Protein AF-A0A2K0VW92-F1 (afdb_monomer_lite)

Secondary structure (DSSP, 8-state):
-PPP-------PPPEEEEEEETTEEEEEEE-TTTS-EEE--SSTT--GGGTHHHHHHH-SEEEEE--TTHHHHHHHHHTTS---HHHHHHHHHHHH-SSPEEEEEEEEEEE-TTSPP--S-EEEETTEEEEEE-TT-HHHHTTEEESSPPGGG-GGGSHHHHHHHHHHHHHHHHHH-TT----PEEEEEEEEE-

Organism: Gibberella nygamai (NCBI:txid42673)

pLDDT: mean 79.02, std 16.07, range [30.88, 96.19]

Structure (mmCIF, N/CA/C/O backbone):
data_AF-A0A2K0VW92-F1
#
_entry.id   AF-A0A2K0VW92-F1
#
loop_
_atom_site.group_PDB
_atom_site.id
_atom_site.type_symbol
_atom_site.label_atom_id
_atom_site.label_alt_id
_atom_site.label_comp_id
_atom_site.label_asym_id
_atom_site.label_entity_id
_atom_site.label_seq_id
_atom_site.pdbx_PDB_ins_code
_atom_site.Cartn_x
_atom_site.Cartn_y
_atom_site.Cartn_z
_atom_site.occupancy
_atom_site.B_iso_or_equiv
_atom_site.auth_seq_id
_atom_site.auth_comp_id
_atom_site.auth_asym_id
_atom_site.auth_atom_id
_atom_site.pdbx_PDB_model_num
ATOM 1 N N . MET A 1 1 ? -8.366 -4.478 -49.481 1.00 34.41 1 MET A N 1
ATOM 2 C CA . MET A 1 1 ? -7.262 -4.519 -48.501 1.00 34.41 1 MET A CA 1
ATOM 3 C C . MET A 1 1 ? -7.927 -4.772 -47.156 1.00 34.41 1 MET A C 1
ATOM 5 O O . MET A 1 1 ? -8.637 -3.896 -46.686 1.00 34.41 1 MET A O 1
ATOM 9 N N . ASN A 1 2 ? -7.869 -6.007 -46.652 1.00 30.88 2 ASN A N 1
ATOM 10 C CA . ASN A 1 2 ? -8.547 -6.393 -45.411 1.00 30.88 2 ASN A CA 1
ATOM 11 C C . ASN A 1 2 ? -7.658 -6.014 -44.226 1.00 30.88 2 ASN A C 1
ATOM 13 O O . ASN A 1 2 ? -6.512 -6.450 -44.159 1.00 30.88 2 ASN A O 1
ATOM 17 N N . VAL A 1 3 ? -8.191 -5.199 -43.321 1.00 33.28 3 VAL A N 1
ATOM 18 C CA . VAL A 1 3 ? -7.567 -4.881 -42.034 1.00 33.28 3 VAL A CA 1
ATOM 19 C C . VAL A 1 3 ? -7.790 -6.087 -41.111 1.00 33.28 3 VAL A C 1
ATOM 21 O O . VAL A 1 3 ? -8.942 -6.501 -40.968 1.00 33.28 3 VAL A O 1
ATOM 24 N N . PRO A 1 4 ? -6.755 -6.698 -40.506 1.00 37.00 4 PRO A N 1
ATOM 25 C CA . PRO A 1 4 ? -6.965 -7.773 -39.546 1.00 37.00 4 PRO A CA 1
ATOM 26 C C . PRO A 1 4 ? -7.589 -7.202 -38.270 1.00 37.00 4 PRO A C 1
ATOM 28 O O . PRO A 1 4 ? -7.026 -6.312 -37.635 1.00 37.00 4 PRO A O 1
ATOM 31 N N . GLN A 1 5 ? -8.757 -7.723 -37.910 1.00 38.44 5 GLN A N 1
ATOM 32 C CA . GLN A 1 5 ? -9.434 -7.456 -36.648 1.00 38.44 5 GLN A CA 1
ATOM 33 C C . GLN A 1 5 ? -8.748 -8.276 -35.545 1.00 38.44 5 GLN A C 1
ATOM 35 O O . GLN A 1 5 ? -8.825 -9.505 -35.539 1.00 38.44 5 GLN A O 1
ATOM 40 N N . TRP A 1 6 ? -8.044 -7.608 -34.632 1.00 36.94 6 TRP A N 1
ATOM 41 C CA . TRP A 1 6 ? -7.409 -8.238 -33.473 1.00 36.94 6 TRP A CA 1
ATOM 42 C C . TRP A 1 6 ? -8.399 -8.322 -32.306 1.00 36.94 6 TRP A C 1
ATOM 44 O O . TRP A 1 6 ? -8.243 -7.644 -31.300 1.00 36.94 6 TRP A O 1
ATOM 54 N N . ASP A 1 7 ? -9.415 -9.176 -32.437 1.00 44.59 7 ASP A N 1
ATOM 55 C CA . ASP A 1 7 ? -10.276 -9.579 -31.318 1.00 44.59 7 ASP A CA 1
ATOM 56 C C . ASP A 1 7 ? -9.867 -10.977 -30.839 1.00 44.59 7 ASP A C 1
ATOM 58 O O . ASP A 1 7 ? -10.538 -11.982 -31.074 1.00 44.59 7 ASP A O 1
ATOM 62 N N . LYS A 1 8 ? -8.726 -11.058 -30.153 1.00 37.84 8 LYS A N 1
ATOM 63 C CA . LYS A 1 8 ? -8.445 -12.169 -29.240 1.00 37.84 8 LYS A CA 1
ATOM 64 C C . LYS A 1 8 ? -8.142 -11.581 -27.874 1.00 37.84 8 LYS A C 1
ATOM 66 O O . LYS A 1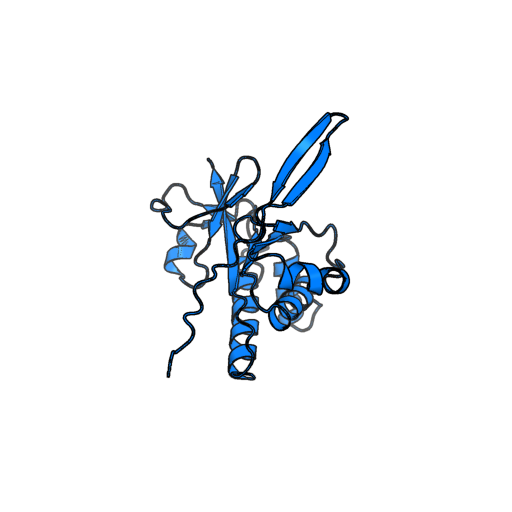 8 ? -7.002 -11.244 -27.574 1.00 37.84 8 LYS A O 1
ATOM 71 N N . LYS A 1 9 ? -9.179 -11.478 -27.037 1.00 37.41 9 LYS A N 1
ATOM 72 C CA . LYS A 1 9 ? -8.997 -11.430 -25.583 1.00 37.41 9 LYS A CA 1
ATOM 73 C C . LYS A 1 9 ? -8.239 -12.701 -25.201 1.00 37.41 9 LYS A C 1
ATOM 75 O O . LYS A 1 9 ? -8.830 -13.778 -25.179 1.00 37.41 9 LYS A O 1
ATOM 80 N N . TYR A 1 10 ? -6.938 -12.586 -24.961 1.00 41.31 10 TYR A N 1
ATOM 81 C CA . TYR A 1 10 ? -6.185 -13.623 -24.271 1.00 41.31 10 TYR A CA 1
ATOM 82 C C . TYR A 1 10 ? -6.745 -13.695 -22.850 1.00 41.31 10 TYR A C 1
ATOM 84 O O . TYR A 1 10 ? -6.479 -12.839 -22.013 1.00 41.31 10 TYR A O 1
ATOM 92 N N . VAL A 1 11 ? -7.618 -14.669 -22.610 1.00 46.34 11 VAL A N 1
ATOM 93 C CA . VAL A 1 11 ? -8.044 -15.023 -21.259 1.00 46.34 11 VAL A CA 1
ATOM 94 C C . VAL A 1 11 ? -7.036 -16.057 -20.785 1.00 46.34 11 VAL A C 1
ATOM 96 O O . VAL A 1 11 ? -7.038 -17.178 -21.287 1.00 46.34 11 VAL A O 1
ATOM 99 N N . HIS A 1 12 ? -6.135 -15.663 -19.885 1.00 55.84 12 HIS A N 1
ATOM 100 C CA . HIS A 1 12 ? -5.217 -16.609 -19.257 1.00 55.84 12 HIS A CA 1
ATOM 101 C C . HIS A 1 12 ? -6.023 -17.666 -18.501 1.00 55.84 12 HIS A C 1
ATOM 103 O O . HIS A 1 12 ? -6.961 -17.332 -17.769 1.00 55.84 12 HIS A O 1
ATOM 109 N N . GLU A 1 13 ? -5.680 -18.938 -18.709 1.00 60.47 13 GLU A N 1
ATOM 110 C CA . GLU A 1 13 ? -6.328 -20.027 -17.992 1.00 60.47 13 GLU A CA 1
ATOM 111 C C . GLU A 1 13 ? -6.025 -19.902 -16.491 1.00 60.47 13 GLU A C 1
ATOM 113 O O . GLU A 1 13 ? -4.885 -19.618 -16.112 1.00 60.47 13 GLU A O 1
ATOM 118 N N . PRO A 1 14 ? -7.036 -20.073 -15.621 1.00 61.75 14 PRO A N 1
ATOM 119 C CA . PRO A 1 14 ? -6.810 -20.106 -14.187 1.00 61.75 14 PRO A CA 1
ATOM 120 C C . PRO A 1 14 ? -5.816 -21.214 -13.829 1.00 61.75 14 PRO A C 1
ATOM 122 O O . PRO A 1 14 ? -5.948 -22.350 -14.285 1.00 61.75 14 PRO A O 1
ATOM 125 N N . MET A 1 15 ? -4.846 -20.893 -12.976 1.00 64.62 15 MET A N 1
ATOM 126 C CA . MET A 1 15 ? -3.872 -21.863 -12.489 1.00 64.62 15 MET A CA 1
ATOM 127 C C . MET A 1 15 ? -4.378 -22.516 -11.205 1.00 64.62 15 MET A C 1
ATOM 129 O O . MET A 1 15 ? -4.913 -21.852 -10.315 1.00 64.62 15 MET A O 1
ATOM 133 N N . MET A 1 16 ? -4.197 -23.830 -11.103 1.00 60.38 16 MET A N 1
ATOM 134 C CA . MET A 1 16 ? -4.511 -24.587 -9.895 1.00 60.38 16 MET A CA 1
ATOM 135 C C . MET A 1 16 ? -3.259 -24.733 -9.037 1.00 60.38 16 MET A C 1
ATOM 137 O O . MET A 1 16 ? -2.270 -25.317 -9.478 1.00 60.38 16 MET A O 1
ATOM 141 N N . GLY A 1 17 ? -3.324 -24.231 -7.806 1.00 59.44 17 GLY A N 1
ATOM 142 C CA . GLY A 1 17 ? -2.306 -24.428 -6.780 1.00 59.44 17 GLY A CA 1
ATOM 143 C C . GLY A 1 17 ? -2.781 -25.404 -5.706 1.00 59.44 17 GLY A C 1
ATOM 144 O O . GLY A 1 17 ? -3.983 -25.583 -5.486 1.00 59.44 17 GLY A O 1
ATOM 145 N N . TYR A 1 18 ? -1.831 -26.033 -5.018 1.00 48.16 18 TYR A N 1
ATOM 146 C CA . TYR A 1 18 ? -2.096 -26.795 -3.802 1.00 48.16 18 TYR A CA 1
ATOM 147 C C . TYR A 1 18 ? -1.311 -26.189 -2.642 1.00 48.16 18 TYR A C 1
ATOM 149 O O . TYR A 1 18 ? -0.153 -25.807 -2.802 1.00 48.16 18 TYR A O 1
ATOM 157 N N . TYR A 1 19 ? -1.938 -26.109 -1.472 1.00 54.91 19 TYR A N 1
ATOM 158 C CA . TYR A 1 19 ? -1.242 -25.802 -0.225 1.00 54.91 19 TYR A CA 1
ATOM 159 C C . TYR A 1 19 ? -1.583 -26.865 0.817 1.00 54.91 19 TYR A C 1
ATOM 161 O O . TYR A 1 19 ? -2.683 -27.423 0.837 1.00 54.91 19 TYR A O 1
ATOM 169 N N . LEU A 1 20 ? -0.601 -27.179 1.656 1.00 43.22 20 LEU A N 1
ATOM 170 C CA . LEU A 1 20 ? -0.743 -28.132 2.748 1.00 43.22 20 LEU A CA 1
ATOM 171 C C . LEU A 1 20 ? -0.980 -27.339 4.033 1.00 43.22 20 LEU A C 1
ATOM 173 O O . LEU A 1 20 ? -0.031 -26.802 4.599 1.00 43.22 20 LEU A O 1
ATOM 177 N N . SER A 1 21 ? -2.227 -27.264 4.501 1.00 49.91 21 SER A N 1
ATOM 178 C CA . SER A 1 21 ? -2.512 -26.783 5.860 1.00 49.91 21 SER A CA 1
ATOM 179 C C . SER A 1 21 ? -2.691 -27.967 6.790 1.00 49.91 21 SER A C 1
ATOM 181 O O . SER A 1 21 ? -3.597 -28.771 6.574 1.00 49.91 21 SER A O 1
ATOM 183 N N . GLU A 1 22 ? -1.838 -28.071 7.810 1.00 63.25 22 GLU A N 1
ATOM 184 C CA . GLU A 1 22 ? -1.988 -29.026 8.922 1.00 63.25 22 GLU A CA 1
ATOM 185 C C . GLU A 1 22 ? -2.333 -30.470 8.484 1.00 63.25 22 GLU A C 1
ATOM 187 O O . GLU A 1 22 ? -3.068 -31.190 9.153 1.00 63.25 22 GLU A O 1
ATOM 192 N N . GLY A 1 23 ? -1.800 -30.910 7.336 1.00 56.06 23 GLY A N 1
ATOM 193 C CA . GLY A 1 23 ? -1.952 -32.276 6.819 1.00 56.06 23 GLY A CA 1
ATOM 194 C C . GLY A 1 23 ? -3.124 -32.524 5.859 1.00 56.06 23 GLY A C 1
ATOM 195 O O . GLY A 1 23 ? -3.198 -33.617 5.297 1.00 56.06 23 GLY A O 1
ATOM 196 N N . ALA A 1 24 ? -3.998 -31.545 5.606 1.00 59.91 24 ALA A N 1
ATOM 197 C CA . ALA A 1 24 ? -5.037 -31.640 4.578 1.00 59.91 24 ALA A CA 1
ATOM 198 C C . ALA A 1 24 ? -4.588 -30.966 3.271 1.00 59.91 24 ALA A C 1
ATOM 200 O O . ALA A 1 24 ? -4.081 -29.842 3.275 1.00 59.91 24 ALA A O 1
ATOM 201 N N . LEU A 1 25 ? -4.778 -31.662 2.145 1.00 60.12 25 LEU A N 1
ATOM 202 C CA . LEU A 1 25 ? -4.544 -31.102 0.817 1.00 60.12 25 LEU A CA 1
ATOM 203 C C . LEU A 1 25 ? -5.728 -30.209 0.441 1.00 60.12 25 LEU A C 1
ATOM 205 O O . LEU A 1 25 ? -6.842 -30.701 0.255 1.00 60.12 25 LEU A O 1
ATOM 209 N N . SER A 1 26 ? -5.464 -28.915 0.297 1.00 60.47 26 SER A N 1
ATOM 210 C CA . SER A 1 26 ? -6.452 -27.938 -0.146 1.00 60.47 26 SER A CA 1
ATOM 211 C C . SER A 1 26 ? -6.073 -27.414 -1.525 1.00 60.47 26 SER A C 1
ATOM 213 O O . SER A 1 26 ? -4.923 -27.048 -1.780 1.00 60.47 26 SER A O 1
ATOM 215 N N . TYR A 1 27 ? -7.056 -27.388 -2.423 1.00 68.44 27 TYR A N 1
ATOM 216 C CA . TYR A 1 27 ? -6.914 -26.831 -3.763 1.00 68.44 27 TYR A CA 1
ATOM 217 C C . TYR A 1 27 ? -7.418 -25.396 -3.775 1.00 68.44 27 TYR A C 1
ATOM 219 O O . TYR A 1 27 ? -8.471 -25.099 -3.210 1.00 68.44 27 TYR A O 1
ATOM 227 N N . PHE A 1 28 ? -6.698 -24.525 -4.471 1.00 66.38 28 PHE A N 1
ATOM 228 C CA . PHE A 1 28 ? -7.154 -23.175 -4.761 1.00 66.38 28 PHE A CA 1
ATOM 229 C C . PHE A 1 28 ? -6.916 -22.854 -6.231 1.00 66.38 28 PHE A C 1
ATOM 231 O O . PHE A 1 28 ? -5.999 -23.373 -6.871 1.00 66.38 28 PHE A O 1
ATOM 238 N N . THR A 1 29 ? -7.783 -22.009 -6.769 1.00 72.25 29 THR A N 1
ATOM 239 C CA . THR A 1 29 ? -7.689 -21.513 -8.136 1.00 72.25 29 THR A CA 1
ATOM 240 C C . THR A 1 29 ? -7.215 -20.074 -8.080 1.00 72.25 29 THR A C 1
ATOM 242 O O . THR A 1 29 ? -7.828 -19.264 -7.390 1.00 72.25 29 THR A O 1
ATOM 245 N N . VAL A 1 30 ? -6.155 -19.760 -8.818 1.00 75.44 30 VAL A N 1
ATOM 246 C CA . VAL A 1 30 ? -5.670 -18.394 -9.009 1.00 75.44 30 VAL A CA 1
ATOM 247 C C . VAL A 1 30 ? -6.013 -17.957 -10.421 1.00 75.44 30 VAL A C 1
ATOM 249 O O . VAL A 1 30 ? -5.721 -18.654 -11.392 1.00 75.44 30 VAL A O 1
ATOM 252 N N . ARG A 1 31 ? -6.632 -16.789 -10.544 1.00 79.25 31 ARG A N 1
ATOM 253 C CA . ARG A 1 31 ? -6.886 -16.081 -11.798 1.00 79.25 31 ARG A CA 1
ATOM 254 C C . ARG A 1 31 ? -5.922 -14.898 -11.843 1.00 79.25 31 ARG A C 1
ATOM 256 O O . ARG A 1 31 ? -6.255 -13.850 -11.297 1.00 79.25 31 ARG A O 1
ATOM 263 N N . PRO A 1 32 ? -4.757 -15.019 -12.498 1.00 73.94 32 PRO A N 1
ATOM 264 C CA . PRO A 1 32 ? -3.682 -14.023 -12.391 1.00 73.94 32 PRO A CA 1
ATOM 265 C C . PRO A 1 32 ? -4.076 -12.602 -12.828 1.00 73.94 32 PRO A C 1
ATOM 267 O O . PRO A 1 32 ? -3.504 -11.614 -12.381 1.00 73.94 32 PRO A O 1
ATOM 270 N N . GLN A 1 33 ? -5.099 -12.493 -13.677 1.00 77.75 33 GLN A N 1
ATOM 271 C CA . GLN A 1 33 ? -5.617 -11.229 -14.204 1.00 77.75 33 GLN A CA 1
ATOM 272 C C . GLN A 1 33 ? -6.721 -10.590 -13.339 1.00 77.75 33 GLN A C 1
ATOM 274 O O . GLN A 1 33 ? -7.219 -9.520 -13.675 1.00 77.75 33 GLN A O 1
ATOM 279 N N . ILE A 1 34 ? -7.178 -11.271 -12.283 1.00 80.31 34 ILE A N 1
ATOM 280 C CA . ILE A 1 34 ? -8.339 -10.860 -11.472 1.00 80.31 34 ILE A CA 1
ATOM 281 C C . ILE A 1 34 ? -8.013 -10.893 -9.982 1.00 80.31 34 ILE A C 1
ATOM 283 O O . ILE A 1 34 ? -8.423 -10.004 -9.240 1.00 80.31 34 ILE A O 1
ATOM 287 N N . ASP A 1 35 ? -7.326 -11.936 -9.534 1.00 84.25 35 ASP A N 1
ATOM 288 C CA . ASP A 1 35 ? -7.057 -12.154 -8.123 1.00 84.25 35 ASP A CA 1
ATOM 289 C C . ASP A 1 35 ? -5.837 -11.333 -7.682 1.00 84.25 35 ASP A C 1
ATOM 291 O O . ASP A 1 35 ? -4.895 -11.125 -8.445 1.00 84.25 35 ASP A O 1
ATOM 295 N N . LEU A 1 36 ? -5.872 -10.859 -6.435 1.00 86.50 36 LEU A N 1
ATOM 296 C CA . LEU A 1 36 ? -4.755 -10.162 -5.808 1.00 86.50 36 LEU A CA 1
ATOM 297 C C . LEU A 1 36 ? -3.744 -11.187 -5.294 1.00 86.50 36 LEU A C 1
ATOM 299 O O . LEU A 1 36 ? -4.079 -11.990 -4.420 1.00 86.50 36 LEU A O 1
ATOM 303 N N . PHE A 1 37 ? -2.512 -11.131 -5.794 1.00 85.44 37 PHE A N 1
ATOM 304 C CA . PHE A 1 37 ? -1.410 -11.914 -5.243 1.00 85.44 37 PHE A CA 1
ATOM 305 C C . PHE A 1 37 ? -0.725 -11.119 -4.131 1.00 85.44 37 PHE A C 1
ATOM 307 O O . PHE A 1 37 ? -0.100 -10.096 -4.399 1.00 85.44 37 PHE A O 1
ATOM 314 N N . LEU A 1 38 ? -0.893 -11.551 -2.880 1.00 84.69 38 LEU A N 1
ATOM 315 C CA . LEU A 1 38 ? -0.420 -10.817 -1.709 1.00 84.69 38 LEU A CA 1
ATOM 316 C C . LEU A 1 38 ? 0.940 -11.339 -1.236 1.00 84.69 38 LEU A C 1
ATOM 318 O O . LEU A 1 38 ? 1.086 -12.514 -0.905 1.00 84.69 38 LEU A O 1
ATOM 322 N N . LEU A 1 39 ? 1.912 -10.440 -1.165 1.00 83.62 39 LEU A N 1
ATOM 323 C CA . LEU A 1 39 ? 3.247 -10.668 -0.641 1.00 83.62 39 LEU A CA 1
ATOM 324 C C . LEU A 1 39 ? 3.330 -10.085 0.771 1.00 83.62 39 LEU A C 1
ATOM 326 O O . LEU A 1 39 ? 3.129 -8.886 0.972 1.00 83.62 39 LEU A O 1
ATOM 330 N N . ARG A 1 40 ? 3.645 -10.942 1.744 1.00 80.38 40 ARG A N 1
ATOM 331 C CA . ARG A 1 40 ? 4.042 -10.545 3.096 1.00 80.38 40 ARG A CA 1
ATOM 332 C C . ARG A 1 40 ? 5.558 -10.686 3.193 1.00 80.38 40 ARG A C 1
ATOM 334 O O . ARG A 1 40 ? 6.035 -11.813 3.313 1.00 80.38 40 ARG A O 1
ATOM 341 N N . PRO A 1 41 ? 6.322 -9.597 3.082 1.00 67.69 41 PRO A N 1
ATOM 342 C CA . PRO A 1 41 ? 7.752 -9.672 3.314 1.00 67.69 41 PRO A CA 1
ATOM 343 C C . PRO A 1 41 ? 8.016 -9.925 4.805 1.00 67.69 41 PRO A C 1
ATOM 345 O O . PRO A 1 41 ? 7.530 -9.188 5.657 1.00 67.69 41 PRO A O 1
ATOM 348 N N . ASP A 1 42 ? 8.778 -10.975 5.117 1.00 62.22 42 ASP A N 1
ATOM 349 C CA . ASP A 1 42 ? 9.161 -11.319 6.498 1.00 62.22 42 ASP A CA 1
ATOM 350 C C . ASP A 1 42 ? 10.264 -10.388 7.054 1.00 62.22 42 ASP A C 1
ATOM 352 O O . ASP A 1 42 ? 10.567 -10.419 8.248 1.00 62.22 42 ASP A O 1
ATOM 356 N N . SER A 1 43 ? 10.883 -9.565 6.199 1.00 59.78 43 SER A N 1
ATOM 357 C CA . SER A 1 43 ? 11.851 -8.530 6.574 1.00 59.78 43 SER A CA 1
ATOM 358 C C . SER A 1 43 ? 11.862 -7.381 5.560 1.00 59.78 43 SER A C 1
ATOM 360 O O . SER A 1 43 ? 11.405 -7.532 4.427 1.00 59.78 43 SER A O 1
ATOM 362 N N . THR A 1 44 ? 12.449 -6.243 5.941 1.00 55.22 44 THR A N 1
ATOM 363 C CA . THR A 1 44 ? 12.724 -5.114 5.032 1.00 55.22 44 THR A CA 1
ATOM 364 C C . THR A 1 44 ? 13.764 -5.434 3.948 1.00 55.22 44 THR A C 1
ATOM 366 O O . THR A 1 44 ? 13.896 -4.670 2.998 1.00 55.22 44 THR A O 1
ATOM 369 N N . ASP A 1 45 ? 14.454 -6.577 4.050 1.00 55.50 45 ASP A N 1
ATOM 370 C CA . ASP A 1 45 ? 15.476 -7.064 3.109 1.00 55.50 45 ASP A CA 1
ATOM 371 C C . ASP A 1 45 ? 14.906 -8.078 2.096 1.00 55.50 45 ASP A C 1
ATOM 373 O O . ASP A 1 45 ? 15.596 -8.994 1.636 1.00 55.50 45 ASP A O 1
ATOM 377 N N . PHE A 1 46 ? 13.623 -7.980 1.746 1.00 63.72 46 PHE A N 1
ATOM 378 C CA . PHE A 1 46 ? 13.038 -8.891 0.765 1.00 63.72 46 PHE A CA 1
ATOM 379 C C . PHE A 1 46 ? 13.535 -8.547 -0.647 1.00 63.7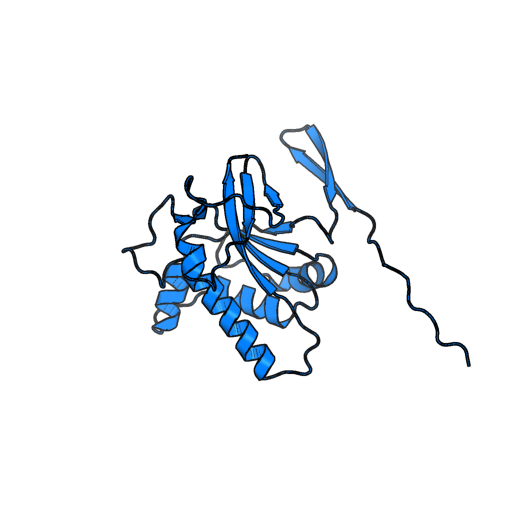2 46 PHE A C 1
ATOM 381 O O . PHE A 1 46 ? 13.285 -7.480 -1.173 1.00 63.72 46 PHE A O 1
ATOM 388 N N . THR A 1 47 ? 14.277 -9.431 -1.312 1.00 65.88 47 THR A N 1
ATOM 389 C CA . THR A 1 47 ? 14.825 -9.108 -2.643 1.00 65.88 47 THR A CA 1
ATOM 390 C C . THR A 1 47 ? 13.780 -9.347 -3.739 1.00 65.88 47 THR A C 1
ATOM 392 O O . THR A 1 47 ? 13.667 -10.458 -4.259 1.00 65.88 47 THR A O 1
ATOM 395 N N . ILE A 1 48 ? 13.027 -8.305 -4.119 1.00 68.31 48 ILE A N 1
ATOM 396 C CA . ILE A 1 48 ? 12.036 -8.373 -5.216 1.00 68.31 48 ILE A CA 1
ATOM 397 C C . ILE A 1 48 ? 12.687 -8.783 -6.548 1.00 68.31 48 ILE A C 1
ATOM 399 O O . ILE A 1 48 ? 12.069 -9.506 -7.322 1.00 68.31 48 ILE A O 1
ATOM 403 N N . HIS A 1 49 ? 13.948 -8.409 -6.785 1.00 63.62 49 HIS A N 1
ATOM 404 C CA . HIS A 1 49 ? 14.685 -8.674 -8.034 1.00 63.62 49 HIS A CA 1
ATOM 405 C C . HIS A 1 49 ? 14.802 -10.152 -8.437 1.00 63.62 49 HIS A C 1
ATOM 407 O O . HIS A 1 49 ? 15.210 -10.456 -9.549 1.00 63.62 49 HIS A O 1
ATOM 413 N N . CYS A 1 50 ? 14.525 -11.098 -7.536 1.00 60.78 50 CYS A N 1
ATOM 414 C CA . CYS A 1 50 ? 14.540 -12.521 -7.882 1.00 60.78 50 CYS A CA 1
ATOM 415 C C . CYS A 1 50 ? 13.193 -13.027 -8.418 1.00 60.78 50 CYS A C 1
ATOM 417 O O . CYS A 1 50 ? 13.125 -14.147 -8.925 1.00 60.78 50 CYS A O 1
ATOM 419 N N . ILE A 1 51 ? 12.125 -12.245 -8.257 1.00 65.00 51 ILE A N 1
ATOM 420 C CA . ILE A 1 51 ? 10.750 -12.612 -8.613 1.00 65.00 51 ILE A CA 1
ATOM 421 C C . ILE A 1 51 ? 10.051 -11.537 -9.455 1.00 65.00 51 ILE A C 1
ATOM 423 O O . ILE A 1 51 ? 8.896 -11.728 -9.829 1.00 65.00 51 ILE A O 1
ATOM 427 N N . ASP A 1 52 ? 10.729 -10.432 -9.766 1.00 69.75 52 ASP A N 1
ATOM 428 C CA . ASP A 1 52 ? 10.192 -9.299 -10.521 1.00 69.75 52 ASP A CA 1
ATOM 429 C C . ASP A 1 52 ? 9.722 -9.713 -11.916 1.00 69.75 52 ASP A C 1
ATOM 431 O O . ASP A 1 52 ? 8.593 -9.401 -12.275 1.00 69.75 52 ASP A O 1
ATOM 435 N N . ASP A 1 53 ? 10.499 -10.507 -12.651 1.00 68.62 53 ASP A N 1
ATOM 436 C CA . ASP A 1 53 ? 10.106 -11.009 -13.970 1.00 68.62 53 ASP A CA 1
ATOM 437 C C . ASP A 1 53 ? 8.784 -11.792 -13.916 1.00 68.62 53 ASP A C 1
ATOM 439 O O . ASP A 1 53 ? 7.889 -11.552 -14.727 1.00 68.62 53 ASP A O 1
ATOM 443 N N . ALA A 1 54 ? 8.618 -12.690 -12.941 1.00 68.38 54 ALA A N 1
ATOM 444 C CA . ALA A 1 54 ? 7.388 -13.472 -12.792 1.00 68.38 54 ALA A CA 1
ATOM 445 C C . ALA A 1 54 ? 6.201 -12.587 -12.374 1.00 68.38 54 ALA A C 1
ATOM 447 O O . ALA A 1 54 ? 5.093 -12.712 -12.896 1.00 68.38 54 ALA A O 1
ATOM 448 N N . LEU A 1 55 ? 6.431 -11.658 -11.446 1.00 71.62 55 LEU A N 1
ATOM 449 C CA . LEU A 1 55 ? 5.403 -10.749 -10.951 1.00 71.62 55 LEU A CA 1
ATOM 450 C C . LEU A 1 55 ? 4.928 -9.771 -12.037 1.00 71.62 55 LEU A C 1
ATOM 452 O O . LEU A 1 55 ? 3.725 -9.590 -12.214 1.00 71.62 55 LEU A O 1
ATOM 456 N N . CYS A 1 56 ? 5.854 -9.176 -12.787 1.00 69.44 56 CYS A N 1
ATOM 457 C CA . CYS A 1 56 ? 5.585 -8.136 -13.778 1.00 69.44 56 CYS A CA 1
ATOM 458 C C . CYS A 1 56 ? 4.835 -8.631 -15.020 1.00 69.44 56 CYS A C 1
ATOM 460 O O . CYS A 1 56 ? 4.157 -7.827 -15.665 1.00 69.44 56 CYS A O 1
ATOM 462 N N . HIS A 1 57 ? 4.958 -9.918 -15.360 1.00 68.81 57 HIS A N 1
ATOM 463 C CA . HIS A 1 57 ? 4.401 -10.471 -16.597 1.00 68.81 57 HIS A CA 1
ATOM 464 C C . HIS A 1 57 ? 3.146 -11.319 -16.379 1.00 68.81 57 HIS A C 1
ATOM 466 O O . HIS A 1 57 ? 2.247 -11.290 -17.221 1.00 68.81 57 HIS A O 1
ATOM 472 N N . ASP A 1 58 ? 3.051 -12.048 -15.263 1.00 72.19 58 ASP A N 1
ATOM 473 C CA . ASP A 1 58 ? 1.981 -13.036 -15.096 1.00 72.19 58 ASP A CA 1
ATOM 474 C C . ASP A 1 58 ? 0.766 -12.496 -14.331 1.00 72.19 58 ASP A C 1
ATOM 476 O O . ASP A 1 58 ? -0.350 -12.985 -14.536 1.00 72.19 58 ASP A O 1
ATOM 480 N N . PHE A 1 59 ? 0.940 -11.468 -13.491 1.00 76.31 59 PHE A N 1
ATOM 481 C CA . PHE A 1 59 ? -0.103 -10.975 -12.588 1.00 76.31 59 PHE A CA 1
ATOM 482 C C . PHE A 1 59 ? -0.534 -9.540 -12.896 1.00 76.31 59 PHE A C 1
ATOM 484 O O . PHE A 1 59 ? 0.285 -8.647 -13.077 1.00 76.31 59 PHE A O 1
ATOM 491 N N . ALA A 1 60 ? -1.846 -9.290 -12.880 1.00 82.62 60 ALA A N 1
ATOM 492 C CA . ALA A 1 60 ? -2.396 -7.939 -13.028 1.00 82.62 60 ALA A CA 1
ATOM 493 C C . ALA A 1 60 ? -2.483 -7.176 -11.697 1.00 82.62 60 ALA A C 1
ATOM 495 O O . ALA A 1 60 ? -2.588 -5.948 -11.691 1.00 82.62 60 ALA A O 1
ATOM 496 N N . HIS A 1 61 ? -2.491 -7.878 -10.561 1.00 86.75 61 HIS A N 1
ATOM 497 C CA . HIS A 1 61 ? -2.670 -7.288 -9.236 1.00 86.75 61 HIS A CA 1
ATOM 498 C C . HIS A 1 61 ? -1.695 -7.907 -8.236 1.00 86.75 61 HIS A C 1
ATOM 500 O O . HIS A 1 61 ? -1.864 -9.053 -7.821 1.00 86.75 61 HIS A O 1
ATOM 506 N N . ILE A 1 62 ? -0.706 -7.120 -7.819 1.00 87.44 62 ILE A N 1
ATOM 507 C CA . ILE A 1 62 ? 0.298 -7.522 -6.832 1.00 87.44 62 ILE A CA 1
ATOM 508 C C . ILE A 1 62 ? 0.098 -6.667 -5.591 1.00 87.44 62 ILE A C 1
ATOM 510 O O . ILE A 1 62 ? 0.077 -5.442 -5.682 1.00 87.44 62 ILE A O 1
ATOM 514 N N . GLY A 1 63 ? -0.077 -7.305 -4.442 1.00 89.50 63 GLY A N 1
ATOM 515 C CA . GLY A 1 63 ? -0.209 -6.647 -3.152 1.00 89.50 63 GLY A CA 1
ATOM 516 C C . GLY A 1 63 ? 1.051 -6.805 -2.315 1.00 89.50 63 GLY A C 1
ATOM 517 O O . GLY A 1 63 ? 1.569 -7.910 -2.220 1.00 89.50 63 GLY A O 1
ATOM 518 N N . PHE A 1 64 ? 1.490 -5.744 -1.652 1.00 89.56 64 PHE A N 1
ATOM 519 C CA . PHE A 1 64 ? 2.504 -5.782 -0.602 1.00 89.56 64 PHE A CA 1
ATOM 520 C C . PHE A 1 64 ? 1.838 -5.453 0.726 1.00 89.56 64 PHE A C 1
ATOM 522 O O . PHE A 1 64 ? 1.219 -4.396 0.859 1.00 89.56 64 PHE A O 1
ATOM 529 N N . GLU A 1 65 ? 1.941 -6.346 1.707 1.00 91.81 65 GLU A N 1
ATOM 530 C CA . GLU A 1 65 ? 1.487 -6.034 3.059 1.00 91.81 65 GLU A CA 1
ATOM 531 C C . GLU A 1 65 ? 2.377 -4.952 3.669 1.00 91.81 65 GLU A C 1
ATOM 533 O O . GLU A 1 65 ? 3.569 -5.164 3.901 1.00 91.81 65 GLU A O 1
ATOM 538 N N . TYR A 1 66 ? 1.774 -3.793 3.920 1.00 92.25 66 TYR A N 1
ATOM 539 C CA . TYR A 1 66 ? 2.451 -2.638 4.482 1.00 92.25 66 TYR A CA 1
ATOM 540 C C . TYR A 1 66 ? 2.898 -2.929 5.916 1.00 92.25 66 TYR A C 1
ATOM 542 O O . TYR A 1 66 ? 2.091 -3.372 6.738 1.00 92.25 66 TYR A O 1
ATOM 550 N N . GLN A 1 67 ? 4.164 -2.641 6.217 1.00 90.44 67 GLN A N 1
ATOM 551 C CA . GLN A 1 67 ? 4.715 -2.745 7.568 1.00 90.44 67 GLN A CA 1
ATOM 552 C C . GLN A 1 67 ? 4.790 -1.364 8.227 1.00 90.44 67 GLN A C 1
ATOM 554 O O . GLN A 1 67 ? 5.090 -0.360 7.576 1.00 90.44 67 GLN A O 1
ATOM 559 N N . SER A 1 68 ? 4.498 -1.295 9.527 1.00 89.62 68 SER A N 1
ATOM 560 C CA . SER A 1 68 ? 4.341 -0.021 10.240 1.00 89.62 68 SER A CA 1
ATOM 561 C C . SER A 1 68 ? 5.640 0.783 10.350 1.00 89.62 68 SER A C 1
ATOM 563 O O . SER A 1 68 ? 5.583 2.003 10.509 1.00 89.62 68 SER A O 1
ATOM 565 N N . GLU A 1 69 ? 6.798 0.139 10.203 1.00 91.00 69 GLU A N 1
ATOM 566 C CA . GLU A 1 69 ? 8.113 0.776 10.181 1.00 91.00 69 GLU A CA 1
ATOM 567 C C . GLU A 1 69 ? 8.450 1.502 8.869 1.00 91.00 69 GLU A C 1
ATOM 569 O O . GLU A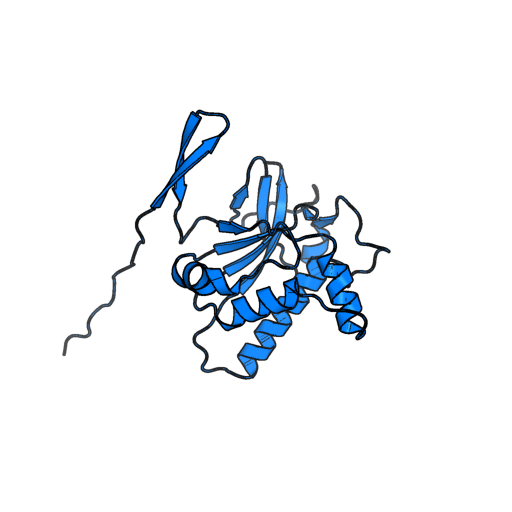 1 69 ? 9.292 2.400 8.892 1.00 91.00 69 GLU A O 1
ATOM 574 N N . TRP A 1 70 ? 7.788 1.187 7.747 1.00 93.12 70 TRP A N 1
ATOM 575 C CA . TRP A 1 70 ? 8.147 1.751 6.436 1.00 93.12 70 TRP A CA 1
ATOM 576 C C . TRP A 1 70 ? 7.939 3.265 6.367 1.00 93.12 70 TRP A C 1
ATOM 578 O O . TRP A 1 70 ? 8.793 3.992 5.869 1.00 93.12 70 TRP A O 1
ATOM 588 N N . GLY A 1 71 ? 6.832 3.766 6.914 1.00 94.38 71 GLY A N 1
ATOM 589 C CA . GLY A 1 71 ? 6.547 5.202 6.971 1.00 94.38 71 GLY A CA 1
ATOM 590 C C . GLY A 1 71 ? 7.597 5.985 7.772 1.00 94.38 71 GLY A C 1
ATOM 591 O O . GLY A 1 71 ? 8.149 6.954 7.254 1.00 94.38 71 GLY A O 1
ATOM 592 N N . PRO A 1 72 ? 7.920 5.585 9.017 1.00 94.62 72 PRO A N 1
ATOM 593 C CA . PRO A 1 72 ? 9.044 6.143 9.765 1.00 94.62 72 PRO A CA 1
ATOM 594 C C . PRO A 1 72 ? 10.389 6.074 9.031 1.00 94.62 72 PRO A C 1
ATOM 596 O O . PRO A 1 72 ? 11.136 7.046 9.077 1.00 94.62 72 PRO A O 1
ATOM 599 N N . GLN A 1 73 ? 10.698 4.968 8.351 1.00 94.25 73 GLN A N 1
ATOM 600 C CA . GLN A 1 73 ? 11.939 4.832 7.580 1.00 94.25 73 GLN A CA 1
ATOM 601 C C . GLN A 1 73 ? 12.002 5.830 6.421 1.00 94.25 73 GLN A C 1
ATOM 603 O O . GLN A 1 73 ? 12.998 6.539 6.300 1.00 94.25 73 GLN A O 1
ATOM 608 N N . LEU A 1 74 ? 10.926 5.950 5.636 1.00 94.94 74 LEU A N 1
ATOM 609 C CA . LEU A 1 74 ? 10.826 6.938 4.559 1.00 94.94 74 LEU A CA 1
ATOM 610 C C . LEU A 1 74 ? 10.972 8.366 5.099 1.00 94.94 74 LEU A C 1
ATOM 612 O O . LEU A 1 74 ? 11.683 9.187 4.530 1.00 94.94 74 LEU A O 1
ATOM 616 N N . TYR A 1 75 ? 10.350 8.655 6.244 1.00 95.12 75 TYR A N 1
ATOM 617 C CA . TYR A 1 75 ? 10.496 9.950 6.900 1.00 95.12 75 TYR A CA 1
ATOM 618 C C . TYR A 1 75 ? 11.952 10.258 7.281 1.00 95.12 75 TYR A C 1
ATOM 620 O O . TYR A 1 75 ? 12.399 11.392 7.111 1.00 95.12 75 TYR A O 1
ATOM 628 N N . GLU A 1 76 ? 12.702 9.291 7.814 1.00 93.88 76 GLU A N 1
ATOM 629 C CA . GLU A 1 76 ? 14.122 9.492 8.128 1.00 93.88 76 GLU A CA 1
ATOM 630 C C . GLU A 1 76 ? 14.977 9.619 6.857 1.00 93.88 76 GLU A C 1
ATOM 632 O O . GLU A 1 76 ? 15.881 10.459 6.818 1.00 93.88 76 GLU A O 1
ATOM 637 N N . GLU A 1 77 ? 14.678 8.852 5.806 1.00 92.06 77 GLU A N 1
ATOM 638 C CA . GLU A 1 77 ? 15.335 8.958 4.498 1.00 92.06 77 GLU A CA 1
ATOM 639 C C . GLU A 1 77 ? 15.167 10.356 3.882 1.00 92.06 77 GLU A C 1
ATOM 641 O O . GLU A 1 77 ? 16.164 10.979 3.517 1.00 92.06 77 GLU A O 1
ATOM 646 N N . ASP A 1 78 ? 13.953 10.922 3.898 1.00 91.31 78 ASP A N 1
ATOM 647 C CA . ASP A 1 78 ? 13.671 12.297 3.445 1.00 91.31 78 ASP A CA 1
ATOM 648 C C . ASP A 1 78 ? 14.536 13.354 4.167 1.00 91.31 78 ASP A C 1
ATOM 650 O O . ASP A 1 78 ? 14.768 14.459 3.663 1.00 91.31 78 ASP A O 1
ATOM 654 N N . HIS A 1 79 ? 15.028 13.031 5.368 1.00 90.44 79 HIS A N 1
ATOM 655 C CA . HIS A 1 79 ? 15.905 13.882 6.174 1.00 90.44 79 HIS A CA 1
ATOM 656 C C . HIS A 1 79 ? 17.383 13.472 6.111 1.00 90.44 79 HIS A C 1
ATOM 658 O O . HIS A 1 79 ? 18.197 14.035 6.851 1.00 90.44 79 HIS A O 1
ATOM 664 N N . ASN A 1 80 ? 17.747 12.552 5.214 1.00 89.81 80 ASN A N 1
ATOM 665 C CA . ASN A 1 80 ? 19.080 11.964 5.057 1.00 89.81 80 ASN A CA 1
ATOM 666 C C . ASN A 1 80 ? 19.595 11.298 6.348 1.00 89.81 80 ASN A C 1
ATOM 668 O O . ASN A 1 80 ? 20.758 11.464 6.727 1.00 89.81 80 ASN A O 1
ATOM 672 N N . ARG A 1 81 ? 18.713 10.596 7.070 1.00 87.69 81 ARG A N 1
ATOM 673 C CA . ARG A 1 81 ? 19.001 9.944 8.364 1.00 87.69 81 ARG A CA 1
ATO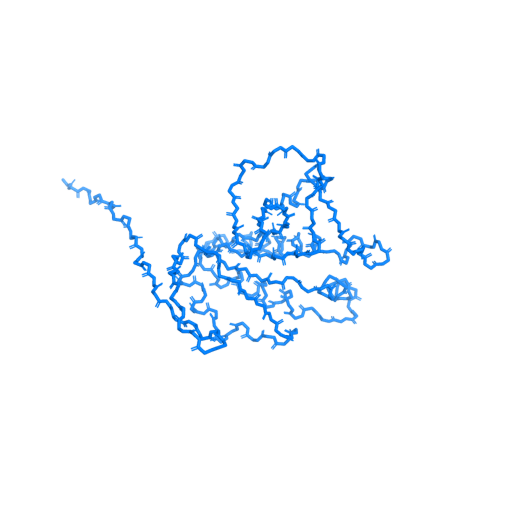M 674 C C . ARG A 1 81 ? 18.848 8.425 8.348 1.00 87.69 81 ARG A C 1
ATOM 676 O O . ARG A 1 81 ? 19.032 7.792 9.385 1.00 87.69 81 ARG A O 1
ATOM 683 N N . GLY A 1 82 ? 18.544 7.842 7.199 1.00 88.25 82 GLY A N 1
ATOM 684 C CA . GLY A 1 82 ? 18.360 6.408 7.032 1.00 88.25 82 GLY A CA 1
ATOM 685 C C . GLY A 1 82 ? 18.058 6.058 5.582 1.00 88.25 82 GLY A C 1
ATOM 686 O O . GLY A 1 82 ? 18.181 6.910 4.706 1.00 88.25 82 GLY A O 1
ATOM 687 N N . GLU A 1 83 ? 17.658 4.811 5.373 1.00 88.12 83 GLU A N 1
ATOM 688 C CA . GLU A 1 83 ? 17.240 4.256 4.085 1.00 88.12 83 GLU A CA 1
ATOM 689 C C . GLU A 1 83 ? 15.867 3.598 4.262 1.00 88.12 83 GLU A C 1
ATOM 691 O O . GLU A 1 83 ? 15.593 2.996 5.310 1.00 88.12 83 GLU A O 1
ATOM 696 N N . CYS A 1 84 ? 15.016 3.671 3.242 1.00 91.06 84 CYS A N 1
ATOM 697 C CA . CYS A 1 84 ? 13.765 2.936 3.164 1.00 91.06 84 CYS A CA 1
ATOM 698 C C . CYS A 1 84 ? 13.809 1.934 2.004 1.00 91.06 84 CYS A C 1
ATOM 700 O O . CYS A 1 84 ? 13.214 2.129 0.946 1.00 91.06 84 CYS A O 1
ATOM 702 N N . LEU A 1 85 ? 14.452 0.789 2.243 1.00 88.12 85 LEU A N 1
ATOM 703 C CA . LEU A 1 85 ? 14.617 -0.267 1.234 1.00 88.12 85 LEU A CA 1
ATOM 704 C C . LEU A 1 85 ? 13.289 -0.735 0.617 1.00 88.12 85 LEU A C 1
ATOM 706 O O . LEU A 1 85 ? 13.234 -1.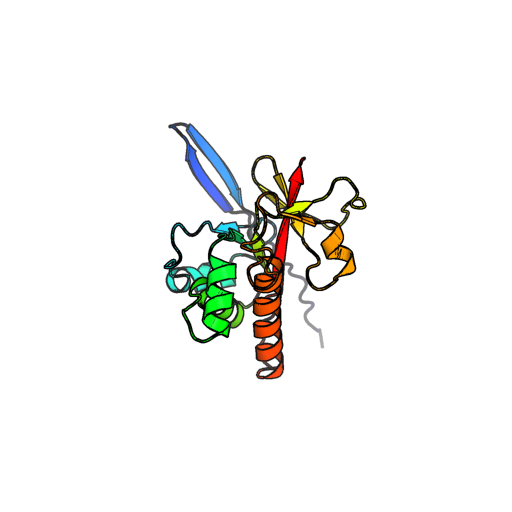049 -0.569 1.00 88.12 85 LEU A O 1
ATOM 710 N N . ALA A 1 86 ? 12.204 -0.759 1.398 1.00 89.19 86 ALA A N 1
ATOM 711 C CA . ALA A 1 86 ? 10.880 -1.098 0.883 1.00 89.19 86 ALA A CA 1
ATOM 712 C C . ALA A 1 86 ? 10.391 -0.080 -0.160 1.00 89.19 86 ALA A C 1
ATOM 714 O O . ALA A 1 86 ? 9.795 -0.470 -1.164 1.00 89.19 86 ALA A O 1
ATOM 715 N N . PHE A 1 87 ? 10.652 1.213 0.054 1.00 91.38 87 PHE A N 1
ATOM 716 C CA . PHE A 1 87 ? 10.327 2.254 -0.916 1.00 91.38 87 PHE A CA 1
ATOM 717 C C . PHE A 1 87 ? 11.135 2.056 -2.198 1.00 91.38 87 PHE A C 1
ATOM 719 O O . PHE A 1 87 ? 10.542 1.963 -3.273 1.00 91.38 87 PHE A O 1
ATOM 726 N N . ASP A 1 88 ? 12.454 1.896 -2.076 1.00 88.38 88 ASP A N 1
ATOM 727 C CA . ASP A 1 88 ? 13.363 1.715 -3.211 1.00 88.38 88 ASP A CA 1
ATOM 728 C C . ASP A 1 88 ? 12.995 0.503 -4.067 1.00 88.38 88 ASP A C 1
ATOM 730 O O . ASP A 1 88 ? 12.912 0.586 -5.293 1.00 88.38 88 ASP A O 1
ATOM 734 N N . GLN A 1 89 ? 12.725 -0.635 -3.430 1.00 85.81 89 GLN A N 1
ATOM 735 C CA . GLN A 1 89 ? 12.391 -1.866 -4.135 1.00 85.81 89 GLN A CA 1
ATOM 736 C C . GLN A 1 89 ? 11.026 -1.789 -4.820 1.00 85.81 89 GLN A C 1
ATOM 738 O O . GLN A 1 89 ? 10.890 -2.246 -5.955 1.00 85.81 89 GLN A O 1
ATOM 743 N N . ILE A 1 90 ? 10.011 -1.208 -4.169 1.00 87.50 90 ILE A N 1
ATOM 744 C CA . ILE A 1 90 ? 8.678 -1.054 -4.769 1.00 87.50 90 ILE A CA 1
ATOM 745 C C . ILE A 1 90 ? 8.719 -0.022 -5.904 1.00 87.50 90 ILE A C 1
ATOM 747 O O . ILE A 1 90 ? 8.080 -0.230 -6.937 1.00 87.50 90 ILE A O 1
ATOM 751 N N . ALA A 1 91 ? 9.490 1.058 -5.751 1.00 86.25 91 ALA A N 1
ATOM 752 C CA . ALA A 1 91 ? 9.722 2.039 -6.807 1.00 86.25 91 ALA A CA 1
ATOM 753 C C . ALA A 1 91 ? 10.486 1.431 -7.997 1.00 86.25 91 ALA A C 1
ATOM 755 O O . ALA A 1 91 ? 10.142 1.680 -9.147 1.00 86.25 91 ALA A O 1
ATOM 756 N N . CYS A 1 92 ? 11.480 0.577 -7.745 1.00 81.19 92 CYS A N 1
ATOM 757 C CA . CYS A 1 92 ? 12.191 -0.136 -8.806 1.00 81.19 92 CYS A CA 1
ATOM 758 C C . CYS A 1 92 ? 11.294 -1.174 -9.503 1.00 81.19 92 CYS A C 1
ATOM 760 O O . CYS A 1 92 ? 11.304 -1.306 -10.727 1.00 81.19 92 CYS A O 1
ATOM 762 N N . LEU A 1 93 ? 10.455 -1.888 -8.748 1.00 79.38 93 LEU A N 1
ATOM 763 C CA . LEU A 1 93 ? 9.474 -2.793 -9.340 1.00 79.38 93 LEU A CA 1
ATOM 764 C C . LEU A 1 93 ? 8.502 -2.024 -10.239 1.00 79.38 93 LEU A C 1
ATOM 766 O O . LEU A 1 93 ? 8.214 -2.475 -11.343 1.00 79.38 93 LEU A O 1
ATOM 770 N N . SER A 1 94 ? 8.021 -0.858 -9.800 1.00 74.38 94 SER A N 1
ATOM 771 C CA . SER A 1 94 ? 7.116 -0.033 -10.602 1.00 74.38 94 SER A CA 1
ATOM 772 C C . SER A 1 94 ? 7.789 0.569 -11.840 1.00 74.38 94 SER A C 1
ATOM 774 O O . SER A 1 94 ? 7.103 0.806 -12.826 1.00 74.38 94 SER A O 1
ATOM 776 N N . SER A 1 95 ? 9.111 0.747 -11.870 1.00 71.88 95 SER A N 1
ATOM 777 C CA . SER A 1 95 ? 9.797 1.159 -13.102 1.00 71.88 95 SER A CA 1
ATOM 778 C C . SER A 1 95 ? 9.953 0.018 -14.117 1.00 71.88 95 SER A C 1
ATOM 780 O O . SER A 1 95 ? 9.989 0.268 -15.318 1.00 71.88 95 SER A O 1
ATOM 782 N N . ASN A 1 96 ? 10.024 -1.236 -13.655 1.00 69.75 96 ASN A N 1
ATOM 783 C CA . ASN A 1 96 ? 10.228 -2.415 -14.515 1.00 69.75 96 ASN A CA 1
ATOM 784 C C . ASN A 1 96 ? 8.916 -3.122 -14.900 1.00 69.75 96 ASN A C 1
ATOM 786 O O . ASN A 1 96 ? 8.868 -3.940 -15.821 1.00 69.75 96 ASN A O 1
ATOM 790 N N . ALA A 1 97 ? 7.838 -2.819 -14.184 1.00 67.12 97 ALA A N 1
ATOM 791 C CA . ALA A 1 97 ? 6.538 -3.436 -14.346 1.00 67.12 97 ALA A CA 1
ATOM 792 C C . ALA A 1 97 ? 5.812 -2.913 -15.587 1.00 67.12 97 ALA A C 1
ATOM 794 O O . ALA A 1 97 ? 5.505 -1.729 -15.708 1.00 67.12 97 ALA A O 1
ATOM 795 N N . THR A 1 98 ? 5.464 -3.811 -16.508 1.00 66.06 98 THR A N 1
ATOM 796 C CA . THR A 1 98 ? 4.709 -3.416 -17.700 1.00 66.06 98 THR A CA 1
ATOM 797 C C . THR A 1 98 ? 3.244 -3.181 -17.352 1.00 66.06 98 THR A C 1
ATOM 799 O O . THR A 1 98 ? 2.707 -2.121 -17.681 1.00 66.06 98 THR A O 1
ATOM 802 N N . TRP A 1 99 ? 2.573 -4.159 -16.734 1.00 65.31 99 TRP A N 1
ATOM 803 C CA . TRP A 1 99 ? 1.106 -4.202 -16.636 1.00 65.31 99 TRP A CA 1
ATOM 804 C C . TRP A 1 99 ? 0.472 -4.313 -15.221 1.00 65.31 99 TRP A C 1
ATOM 806 O O . TRP A 1 99 ? -0.746 -4.111 -15.141 1.00 65.31 99 TRP A O 1
ATOM 816 N N . PRO A 1 100 ? 1.173 -4.608 -14.102 1.00 74.25 100 PRO A N 1
ATOM 817 C CA . PRO A 1 100 ? 0.493 -4.811 -12.825 1.00 74.25 100 PRO A CA 1
ATOM 818 C C . PRO A 1 100 ? 0.034 -3.505 -12.162 1.00 74.25 100 PRO A C 1
ATOM 820 O O . PRO A 1 100 ? 0.735 -2.496 -12.119 1.00 74.25 100 PRO A O 1
ATOM 823 N N . CYS A 1 101 ? -1.140 -3.562 -11.536 1.00 84.88 101 CYS A N 1
ATOM 824 C CA . CYS A 1 101 ? -1.486 -2.663 -10.442 1.00 84.88 101 CYS A CA 1
ATOM 825 C C . CYS A 1 101 ? -0.750 -3.135 -9.186 1.00 84.88 101 CYS A C 1
ATOM 827 O O . CYS A 1 101 ? -0.960 -4.266 -8.734 1.00 84.88 101 CYS A O 1
ATOM 829 N N . ILE A 1 102 ? 0.070 -2.256 -8.620 1.00 89.12 102 ILE A N 1
ATOM 830 C CA . ILE A 1 102 ? 0.769 -2.480 -7.360 1.00 89.12 102 ILE A CA 1
ATOM 831 C C . ILE A 1 102 ? -0.095 -1.901 -6.238 1.00 89.12 102 ILE A C 1
ATOM 833 O O . ILE A 1 102 ? -0.468 -0.727 -6.251 1.00 89.12 102 ILE A O 1
ATOM 837 N N . TRP A 1 103 ? -0.430 -2.739 -5.265 1.00 92.50 103 TRP A N 1
ATOM 838 C CA . TRP A 1 103 ? -1.275 -2.400 -4.130 1.00 92.50 103 TRP A CA 1
ATOM 839 C C . TRP A 1 103 ? -0.457 -2.458 -2.845 1.00 92.50 103 TRP A C 1
ATOM 841 O O . TRP A 1 103 ? 0.053 -3.509 -2.479 1.00 92.50 103 TRP A O 1
ATOM 851 N N . LEU A 1 104 ? -0.380 -1.362 -2.105 1.00 94.25 104 LEU A N 1
ATOM 852 C CA . LEU A 1 104 ? -0.013 -1.414 -0.694 1.00 94.25 104 LEU A CA 1
ATOM 853 C C . LEU A 1 104 ? -1.239 -1.861 0.095 1.00 94.25 104 LEU A C 1
ATOM 855 O O . LEU A 1 104 ? -2.323 -1.320 -0.110 1.00 94.25 104 LEU A O 1
ATOM 859 N N . VAL A 1 105 ? -1.095 -2.841 0.977 1.00 94.75 105 VAL A N 1
ATOM 860 C CA . VAL A 1 105 ? -2.200 -3.374 1.779 1.00 94.75 105 VAL A CA 1
ATOM 861 C C . VAL A 1 105 ? -1.936 -3.066 3.236 1.00 94.75 105 VAL A C 1
ATOM 863 O O . VAL A 1 105 ? -1.097 -3.704 3.865 1.00 94.75 105 VAL A O 1
ATOM 866 N N . ASP A 1 106 ? -2.657 -2.085 3.767 1.00 95.19 106 ASP A N 1
ATOM 867 C CA . ASP A 1 106 ? -2.521 -1.667 5.153 1.00 95.19 106 ASP A CA 1
ATOM 868 C C . ASP A 1 106 ? -3.692 -2.190 5.992 1.00 95.19 106 ASP A C 1
ATOM 870 O O . ASP A 1 106 ? -4.817 -1.682 5.961 1.00 95.19 106 ASP A O 1
ATOM 874 N N . TYR A 1 107 ? -3.412 -3.222 6.783 1.00 92.88 107 TYR A N 1
ATOM 875 C CA . TYR A 1 107 ? -4.373 -3.798 7.719 1.00 92.88 107 TYR A CA 1
ATOM 876 C C . TYR A 1 107 ? -4.604 -2.948 8.970 1.00 92.88 107 TYR A C 1
ATOM 878 O O . TYR A 1 107 ? -5.541 -3.232 9.723 1.00 92.88 107 TYR A O 1
ATOM 886 N N . ASN A 1 108 ? -3.790 -1.921 9.198 1.00 94.81 108 ASN A N 1
ATOM 887 C CA . ASN A 1 108 ? -4.010 -0.924 10.231 1.00 94.81 108 ASN A CA 1
ATOM 888 C C . ASN A 1 108 ? -5.009 0.154 9.775 1.00 94.81 108 ASN A C 1
ATOM 890 O O . ASN A 1 108 ? -5.637 0.802 10.610 1.00 94.81 108 ASN A O 1
ATOM 894 N N . LEU A 1 109 ? -5.209 0.315 8.463 1.00 95.56 109 LEU A N 1
ATOM 895 C CA . LEU A 1 109 ? -6.115 1.304 7.889 1.00 95.56 109 LEU A CA 1
ATOM 896 C C . LEU A 1 109 ? -7.520 0.724 7.679 1.00 95.56 109 LEU A C 1
ATOM 898 O O . LEU A 1 109 ? -7.783 -0.063 6.764 1.00 95.56 109 LEU A O 1
ATOM 902 N N . LYS A 1 110 ? -8.452 1.138 8.532 1.00 95.25 110 LYS A N 1
ATOM 903 C CA . LYS A 1 110 ? -9.825 0.640 8.569 1.00 95.25 110 LYS A CA 1
ATOM 904 C C . LYS A 1 110 ? -10.810 1.697 8.084 1.00 95.25 110 LYS A C 1
ATOM 906 O O . LYS A 1 110 ? -10.661 2.885 8.356 1.00 95.25 110 LYS A O 1
ATOM 911 N N . ARG A 1 111 ? -11.855 1.268 7.383 1.00 93.38 111 ARG A N 1
ATOM 912 C CA . ARG A 1 111 ? -12.953 2.153 6.992 1.00 93.38 111 ARG A CA 1
ATOM 913 C C . ARG A 1 111 ? -13.812 2.537 8.200 1.00 93.38 111 ARG A C 1
ATOM 915 O O . ARG A 1 111 ? -14.228 1.687 8.986 1.00 93.38 111 ARG A O 1
ATOM 922 N N . ASN A 1 112 ? -14.121 3.823 8.303 1.00 90.81 112 ASN A N 1
ATOM 923 C CA . ASN A 1 112 ? -15.024 4.377 9.303 1.00 90.81 112 ASN A CA 1
ATOM 924 C C . ASN A 1 112 ? -16.473 3.923 9.040 1.00 90.81 112 ASN A C 1
ATOM 926 O O . ASN A 1 112 ? -16.930 3.909 7.895 1.00 90.81 112 ASN A O 1
ATOM 930 N N . SER A 1 113 ? -17.237 3.636 10.097 1.00 86.88 113 SER A N 1
ATOM 931 C CA . SER A 1 113 ? -18.659 3.268 10.013 1.00 86.88 113 SER A CA 1
ATOM 932 C C . SER A 1 113 ? -19.554 4.352 9.401 1.00 86.88 113 SER A C 1
ATOM 934 O O . SER A 1 113 ? -20.636 4.046 8.911 1.00 86.88 113 SER A O 1
ATOM 936 N N . ASN A 1 114 ? -19.122 5.616 9.431 1.00 86.25 114 ASN A N 1
ATOM 937 C CA . ASN A 1 114 ? -19.851 6.745 8.847 1.00 86.25 114 ASN A CA 1
ATOM 938 C C . ASN A 1 114 ? -19.536 6.963 7.357 1.00 86.25 114 ASN A C 1
ATOM 940 O O . ASN A 1 114 ? -20.056 7.899 6.748 1.00 86.25 114 ASN A O 1
ATOM 944 N N . ALA A 1 115 ? -18.658 6.146 6.769 1.00 88.31 115 ALA A N 1
ATOM 945 C CA . ALA A 1 115 ? -18.313 6.254 5.362 1.00 88.31 115 ALA A CA 1
ATOM 946 C C . ALA A 1 115 ? -19.515 5.905 4.466 1.00 88.31 115 ALA A C 1
ATOM 948 O O . ALA A 1 115 ? -20.264 4.974 4.771 1.00 88.31 115 ALA A O 1
ATOM 949 N N . PRO A 1 116 ? -19.692 6.586 3.318 1.00 87.19 116 PRO A N 1
ATOM 950 C CA . PRO A 1 116 ? -20.718 6.204 2.357 1.00 87.19 116 PRO A CA 1
ATOM 951 C C . PRO A 1 116 ? -20.472 4.774 1.841 1.00 87.19 116 PRO A C 1
ATOM 953 O O . PRO A 1 116 ? -19.326 4.304 1.871 1.00 87.19 116 PRO A O 1
ATOM 956 N N . PRO A 1 117 ? -21.502 4.080 1.321 1.00 84.44 117 PRO A N 1
ATOM 957 C CA . PRO A 1 117 ? -21.346 2.746 0.749 1.00 84.44 117 PRO A CA 1
ATOM 958 C C . PRO A 1 117 ? -20.235 2.683 -0.304 1.00 84.44 117 PRO A C 1
ATOM 960 O O . PRO A 1 117 ? -20.124 3.556 -1.169 1.00 84.44 117 PRO A O 1
ATOM 963 N N . TYR A 1 118 ? -19.405 1.641 -0.238 1.00 79.94 118 TYR A N 1
ATOM 964 C CA . TYR A 1 118 ? -18.322 1.447 -1.196 1.00 79.94 118 TYR A CA 1
ATOM 965 C C . TYR A 1 118 ? -18.749 0.575 -2.373 1.00 79.94 118 TYR A C 1
ATOM 967 O O . TYR A 1 118 ? -18.864 -0.650 -2.260 1.00 79.94 118 TYR A O 1
ATOM 975 N N . ASN A 1 119 ? -18.927 1.225 -3.520 1.00 77.38 119 ASN A N 1
ATOM 976 C CA . ASN A 1 119 ? -19.405 0.581 -4.745 1.00 77.38 119 ASN A CA 1
ATOM 977 C C . ASN A 1 119 ? -18.296 0.341 -5.777 1.00 77.38 119 ASN A C 1
ATOM 979 O O . ASN A 1 119 ? -18.557 -0.211 -6.843 1.00 77.38 119 ASN A O 1
ATOM 983 N N . ARG A 1 120 ? -17.059 0.760 -5.487 1.00 74.44 120 ARG A N 1
ATOM 984 C CA . ARG A 1 120 ? -15.895 0.370 -6.289 1.00 74.44 120 ARG A CA 1
ATOM 985 C C . ARG A 1 120 ? -15.515 -1.055 -5.851 1.00 74.44 120 ARG A C 1
ATOM 987 O O . ARG A 1 120 ? -15.729 -1.416 -4.695 1.00 74.44 120 ARG A O 1
ATOM 994 N N . GLY A 1 121 ? -15.075 -1.905 -6.775 1.00 79.50 121 GLY A N 1
ATOM 995 C CA . GLY A 1 121 ? -14.742 -3.306 -6.477 1.00 79.50 121 GLY A CA 1
ATOM 996 C C . GLY A 1 121 ? -13.742 -3.459 -5.320 1.00 79.50 121 GLY A C 1
ATOM 997 O O . GLY A 1 121 ? -13.174 -2.485 -4.832 1.00 79.50 121 GLY A O 1
ATOM 998 N N . GLY A 1 122 ? -13.525 -4.683 -4.856 1.00 86.31 122 GLY A N 1
ATOM 999 C CA . GLY A 1 122 ? -12.564 -4.951 -3.790 1.00 86.31 122 GLY A CA 1
ATOM 1000 C C . GLY A 1 122 ? -12.040 -6.372 -3.861 1.00 86.31 122 GLY A C 1
ATOM 1001 O O . GLY A 1 122 ? -12.579 -7.201 -4.597 1.00 86.31 122 GLY A O 1
ATOM 1002 N N . PHE A 1 123 ? -11.008 -6.631 -3.074 1.00 89.38 123 PHE A N 1
ATOM 1003 C CA . PHE A 1 123 ? -10.441 -7.962 -2.908 1.00 89.38 123 PHE A CA 1
ATOM 1004 C C . PHE A 1 123 ? -10.907 -8.550 -1.577 1.00 89.38 123 PHE A C 1
ATOM 1006 O O . PHE A 1 123 ? -11.297 -7.821 -0.665 1.00 89.38 123 PHE A O 1
ATOM 1013 N N . TYR A 1 124 ? -10.881 -9.871 -1.464 1.00 85.25 124 TYR A N 1
ATOM 1014 C CA . TYR A 1 124 ? -11.219 -10.571 -0.230 1.00 85.25 124 TYR A CA 1
ATOM 1015 C C . TYR A 1 124 ? -9.977 -11.291 0.275 1.00 85.25 124 TYR A C 1
ATOM 1017 O O . TYR A 1 124 ? -9.359 -12.045 -0.472 1.00 85.25 124 TYR A O 1
ATOM 1025 N N . ALA A 1 125 ? -9.620 -11.041 1.531 1.00 82.25 125 ALA A N 1
ATOM 1026 C CA . ALA A 1 125 ? -8.486 -11.665 2.196 1.00 82.25 125 ALA A CA 1
ATOM 1027 C C . ALA A 1 125 ? -8.927 -12.106 3.596 1.00 82.25 125 ALA A C 1
ATOM 1029 O O . ALA A 1 125 ? -9.125 -11.281 4.488 1.00 82.25 125 ALA A O 1
ATOM 1030 N N . GLY A 1 126 ? -9.135 -13.414 3.770 1.00 78.56 126 GLY A N 1
ATOM 1031 C CA . GLY A 1 126 ? -9.668 -13.975 5.013 1.00 78.56 126 GLY A CA 1
ATOM 1032 C C . GLY A 1 126 ? -11.078 -13.465 5.323 1.00 78.56 126 GLY A C 1
ATOM 1033 O O . GLY A 1 126 ? -11.989 -13.608 4.511 1.00 78.56 126 GLY A O 1
ATOM 1034 N N . ASP A 1 127 ? -11.250 -12.868 6.501 1.00 82.00 127 ASP A N 1
ATOM 1035 C CA . ASP A 1 127 ? -12.502 -12.278 6.994 1.00 82.00 127 ASP A CA 1
ATOM 1036 C C . ASP A 1 127 ? -12.675 -10.795 6.613 1.00 82.00 127 ASP A C 1
ATOM 1038 O O . ASP A 1 127 ? -13.619 -10.136 7.058 1.00 82.00 127 ASP A O 1
ATOM 1042 N N . ARG A 1 128 ? -11.768 -10.252 5.792 1.00 85.44 128 ARG A N 1
ATOM 1043 C CA . ARG A 1 128 ? -11.728 -8.829 5.446 1.00 85.44 128 ARG A CA 1
ATOM 1044 C C . ARG A 1 128 ? -12.027 -8.598 3.976 1.00 85.44 128 ARG A C 1
ATOM 1046 O O . ARG A 1 128 ? -11.522 -9.294 3.090 1.00 85.44 128 ARG A O 1
ATOM 1053 N N . ARG A 1 129 ? -12.789 -7.534 3.715 1.00 91.44 129 ARG A N 1
ATOM 1054 C CA . ARG A 1 129 ? -12.912 -6.946 2.382 1.00 91.44 129 ARG A CA 1
ATOM 1055 C C . ARG A 1 129 ? -11.890 -5.820 2.253 1.00 91.44 129 ARG A C 1
ATOM 1057 O O . ARG A 1 129 ? -12.010 -4.793 2.918 1.00 91.44 129 ARG A O 1
ATOM 1064 N N . LEU A 1 130 ? -10.904 -6.013 1.386 1.00 93.50 130 LEU A N 1
ATOM 1065 C CA . LEU A 1 130 ? -9.906 -5.011 1.029 1.00 93.50 130 LEU A CA 1
ATOM 1066 C C . LEU A 1 130 ? -10.480 -4.059 -0.020 1.00 93.50 130 LEU A C 1
ATOM 1068 O O . LEU A 1 130 ? -11.053 -4.484 -1.028 1.00 93.50 130 LEU A O 1
ATOM 1072 N N . MET A 1 131 ? -10.331 -2.762 0.210 1.00 92.81 131 MET A N 1
ATOM 1073 C CA . MET A 1 131 ? -10.936 -1.719 -0.610 1.00 92.81 131 MET A CA 1
ATOM 1074 C C . MET A 1 131 ? -9.939 -0.611 -0.891 1.00 92.81 131 MET A C 1
ATOM 1076 O O . MET A 1 131 ? -9.194 -0.189 -0.008 1.00 92.81 131 MET A O 1
ATOM 1080 N N . ARG A 1 132 ? -9.973 -0.101 -2.123 1.00 93.44 132 ARG A N 1
ATOM 1081 C CA . ARG A 1 132 ? -9.088 0.979 -2.542 1.00 93.44 132 ARG A CA 1
ATOM 1082 C C . ARG A 1 132 ? -9.384 2.262 -1.773 1.00 93.44 132 ARG A C 1
ATOM 1084 O O . ARG A 1 132 ? -10.515 2.759 -1.775 1.00 93.44 132 ARG A O 1
ATOM 1091 N N . VAL A 1 133 ? -8.329 2.805 -1.190 1.00 93.12 133 VAL A N 1
ATOM 1092 C CA . VAL A 1 133 ? -8.275 4.118 -0.563 1.00 93.12 133 VAL A CA 1
ATOM 1093 C C . VAL A 1 133 ? -7.984 5.136 -1.655 1.00 93.12 133 VAL A C 1
ATOM 1095 O O . VAL A 1 133 ? -7.033 4.983 -2.424 1.00 93.12 133 VAL A O 1
ATOM 1098 N N . ASP A 1 134 ? -8.817 6.167 -1.749 1.00 90.94 134 ASP A N 1
ATOM 1099 C CA . ASP A 1 134 ? -8.552 7.303 -2.630 1.00 90.94 134 ASP A CA 1
ATOM 1100 C C . ASP A 1 134 ? -7.630 8.278 -1.890 1.00 90.94 134 ASP A C 1
ATOM 1102 O O . ASP A 1 134 ? -8.070 9.263 -1.306 1.00 90.94 134 ASP A O 1
ATOM 1106 N N . PHE A 1 135 ? -6.350 7.914 -1.788 1.00 89.25 135 PHE A N 1
ATOM 1107 C CA . PHE A 1 135 ? -5.397 8.646 -0.954 1.00 89.25 135 PHE A CA 1
ATOM 1108 C C . PHE A 1 135 ? -5.018 10.005 -1.545 1.00 89.25 135 PHE A C 1
ATOM 1110 O O . PHE A 1 135 ? -4.565 10.859 -0.804 1.00 89.25 135 PHE A O 1
ATOM 1117 N N . LEU A 1 136 ? -5.253 10.264 -2.832 1.00 88.81 136 LEU A N 1
ATOM 1118 C CA . LEU A 1 136 ? -4.995 11.575 -3.442 1.00 88.81 136 LEU A CA 1
ATOM 1119 C C . LEU A 1 136 ? -6.105 12.596 -3.159 1.00 88.81 136 LEU A C 1
ATOM 1121 O O . LEU A 1 136 ? -5.871 13.795 -3.270 1.00 88.81 136 LEU A O 1
ATOM 1125 N N . ASP A 1 137 ? -7.291 12.133 -2.770 1.00 88.62 137 ASP A N 1
ATOM 1126 C CA . ASP A 1 137 ? -8.423 12.981 -2.412 1.00 88.62 137 ASP A CA 1
ATOM 1127 C C . ASP A 1 137 ? -8.508 13.144 -0.887 1.00 88.62 137 ASP A C 1
ATOM 1129 O O . ASP A 1 137 ? -8.912 12.226 -0.168 1.00 88.62 137 ASP A O 1
ATOM 1133 N N . GLU A 1 138 ? -8.140 14.325 -0.381 1.00 84.75 138 GLU A N 1
ATOM 1134 C CA . GLU A 1 138 ? -8.187 14.652 1.053 1.00 84.75 138 GLU A CA 1
ATOM 1135 C C . GLU A 1 138 ? -9.573 14.405 1.667 1.00 84.75 138 GLU A C 1
ATOM 1137 O O . GLU A 1 138 ? -9.679 13.900 2.789 1.00 84.75 138 GLU A O 1
ATOM 1142 N N . ASP A 1 139 ? -10.644 14.684 0.919 1.00 86.00 139 ASP A N 1
ATOM 1143 C CA . ASP A 1 139 ? -12.016 14.484 1.381 1.00 86.00 139 ASP A CA 1
ATOM 1144 C C . ASP A 1 139 ? -12.361 13.004 1.548 1.00 86.00 139 ASP A C 1
ATOM 1146 O O . ASP A 1 139 ? -13.174 12.646 2.403 1.00 86.00 139 ASP A O 1
ATOM 1150 N N . SER A 1 140 ? -11.740 12.130 0.761 1.00 85.69 140 SER A N 1
ATOM 1151 C CA . SER A 1 140 ? -11.918 10.686 0.873 1.00 85.69 140 SER A CA 1
ATOM 1152 C C . SER A 1 140 ? -11.141 10.090 2.050 1.00 85.69 140 SER A C 1
ATOM 1154 O O . SER A 1 140 ? -11.566 9.065 2.593 1.00 85.69 140 SER A O 1
ATOM 1156 N N . ARG A 1 141 ? -10.056 10.733 2.509 1.00 88.56 141 ARG A N 1
ATOM 1157 C CA . ARG A 1 141 ? -9.240 10.255 3.645 1.00 88.56 141 ARG A CA 1
ATOM 1158 C C . ARG A 1 141 ? -10.001 10.246 4.967 1.00 88.56 141 ARG A C 1
ATOM 1160 O O . ARG A 1 141 ? -9.773 9.358 5.778 1.00 88.56 141 ARG A O 1
ATOM 1167 N N . LYS A 1 142 ? -10.962 11.157 5.170 1.00 90.62 142 LYS A N 1
ATOM 1168 C CA . LYS A 1 142 ? -11.769 11.239 6.411 1.00 90.62 142 LYS A CA 1
ATOM 1169 C C . LYS A 1 142 ? -12.621 9.997 6.698 1.00 90.62 142 LYS A C 1
ATOM 1171 O O . LYS A 1 142 ? -13.136 9.834 7.801 1.00 90.62 142 LYS A O 1
ATOM 1176 N N . TYR A 1 143 ? -12.802 9.138 5.697 1.00 92.56 143 TYR A N 1
ATOM 1177 C CA . TYR A 1 143 ? -13.527 7.876 5.818 1.00 92.56 143 TYR A CA 1
ATOM 1178 C C . TYR A 1 143 ? -12.647 6.709 6.264 1.00 92.56 143 TYR A C 1
ATOM 1180 O O . TYR A 1 143 ? -13.142 5.586 6.347 1.00 92.56 143 TYR A O 1
ATOM 1188 N N . TRP A 1 144 ? -11.373 6.964 6.543 1.00 94.12 144 TRP A N 1
ATOM 1189 C CA . TRP A 1 144 ? -10.405 5.971 6.971 1.00 94.12 144 TRP A CA 1
ATOM 1190 C C . TRP A 1 144 ? -9.802 6.373 8.311 1.00 94.12 144 TRP A C 1
ATOM 1192 O O . TRP A 1 144 ? -9.533 7.545 8.565 1.00 94.12 144 TRP A O 1
ATOM 1202 N N . GLU A 1 145 ? -9.613 5.387 9.174 1.00 94.56 145 GLU A N 1
ATOM 1203 C CA . GLU A 1 145 ? -9.013 5.544 10.490 1.00 94.56 145 GLU A CA 1
ATOM 1204 C C . GLU A 1 145 ? -7.930 4.489 10.692 1.00 94.56 145 GLU A C 1
ATOM 1206 O O . GLU A 1 145 ? -8.062 3.345 10.249 1.00 94.56 145 GLU A O 1
ATOM 1211 N N . TYR A 1 146 ? -6.856 4.880 11.367 1.00 95.06 146 TYR A N 1
ATOM 1212 C CA . TYR A 1 146 ? -5.843 3.941 11.819 1.00 95.06 146 TYR A CA 1
ATOM 1213 C C . TYR A 1 146 ? -6.297 3.293 13.130 1.00 95.06 146 TYR A C 1
ATOM 1215 O O . TYR A 1 146 ? -6.718 3.996 14.049 1.00 95.06 146 TYR A O 1
ATOM 1223 N N . ILE A 1 147 ? -6.216 1.964 13.221 1.00 94.56 147 ILE A N 1
ATOM 1224 C CA . ILE A 1 147 ? -6.532 1.220 14.452 1.00 94.56 147 ILE A CA 1
ATOM 1225 C C . ILE A 1 147 ? -5.476 1.532 15.516 1.00 94.56 147 ILE A C 1
ATOM 1227 O O . ILE A 1 147 ? -5.802 1.881 16.649 1.00 94.56 147 ILE A O 1
ATOM 1231 N N . GLU A 1 148 ? -4.212 1.436 15.119 1.00 94.06 148 GLU A N 1
ATOM 1232 C CA . GLU A 1 148 ? -3.041 1.876 15.860 1.00 94.06 148 GLU A CA 1
ATOM 1233 C C . GLU A 1 148 ? -2.593 3.231 15.303 1.00 94.06 148 GLU A C 1
ATOM 1235 O O . GLU A 1 148 ? -2.286 3.322 14.112 1.00 94.06 148 GLU A O 1
ATOM 1240 N N . PRO A 1 149 ? -2.559 4.300 16.116 1.00 91.69 149 PRO A N 1
ATOM 1241 C CA . PRO A 1 149 ? -2.192 5.626 15.638 1.00 91.69 149 PRO A CA 1
ATOM 1242 C C . PRO A 1 149 ? -0.817 5.657 14.965 1.00 91.69 149 PRO A C 1
ATOM 1244 O O . PRO A 1 149 ? 0.121 4.990 15.399 1.00 91.69 149 PRO A O 1
ATOM 1247 N N . VAL A 1 150 ? -0.686 6.507 13.945 1.00 92.69 150 VAL A N 1
ATOM 1248 C CA . VAL A 1 150 ? 0.605 6.801 13.308 1.00 92.69 150 VAL A CA 1
ATOM 1249 C C . VAL A 1 150 ? 1.587 7.344 14.363 1.00 92.69 150 VAL A C 1
ATOM 1251 O O . VAL A 1 150 ? 1.167 8.156 15.198 1.00 92.69 150 VAL A O 1
ATOM 1254 N N . PRO A 1 151 ? 2.876 6.942 14.351 1.00 89.00 151 PRO A N 1
ATOM 1255 C CA . PRO A 1 151 ? 3.855 7.383 15.343 1.00 89.00 151 PRO A CA 1
ATOM 1256 C C . PRO A 1 151 ? 3.915 8.908 15.483 1.00 89.00 151 PRO A C 1
ATOM 1258 O O . PRO A 1 151 ? 4.034 9.630 14.493 1.00 89.00 151 PRO A O 1
ATOM 1261 N N . ASP A 1 152 ? 3.811 9.390 16.723 1.00 92.06 152 ASP A N 1
ATOM 1262 C CA . ASP A 1 152 ? 3.770 10.814 17.098 1.00 92.06 152 ASP A CA 1
ATOM 1263 C C . ASP A 1 152 ? 2.649 11.637 16.423 1.00 92.06 152 ASP A C 1
ATOM 1265 O O . ASP A 1 152 ? 2.635 12.863 16.518 1.00 92.06 152 ASP A O 1
ATOM 1269 N N . GLY A 1 153 ? 1.700 10.983 15.741 1.00 89.00 153 GLY A N 1
ATOM 1270 C CA . GLY A 1 153 ? 0.695 11.636 14.900 1.00 89.00 153 GLY A CA 1
ATOM 1271 C C . GLY A 1 153 ? 1.260 12.280 13.628 1.00 89.00 153 GLY A C 1
ATOM 1272 O O . GLY A 1 153 ? 0.554 13.049 12.977 1.00 89.00 153 GLY A O 1
ATOM 1273 N N . GLU A 1 154 ? 2.514 11.994 13.266 1.00 94.44 154 GLU A N 1
ATOM 1274 C CA . GLU A 1 154 ? 3.177 12.592 12.106 1.00 94.44 154 GLU A CA 1
ATOM 1275 C C . GLU A 1 154 ? 2.672 11.954 10.807 1.00 94.44 154 GLU A C 1
ATOM 1277 O O . GLU A 1 154 ? 2.988 10.805 10.501 1.00 94.44 154 GLU A O 1
ATOM 1282 N N . TYR A 1 155 ? 1.914 12.711 10.009 1.00 93.12 155 TYR A N 1
ATOM 1283 C CA . TYR A 1 155 ? 1.346 12.244 8.741 1.00 93.12 155 TYR A CA 1
ATOM 1284 C C . TYR A 1 155 ? 2.399 11.660 7.796 1.00 93.12 155 TYR A C 1
ATOM 1286 O O . TYR A 1 155 ? 2.135 10.657 7.132 1.00 93.12 155 TYR A O 1
ATOM 1294 N N . ARG A 1 156 ? 3.606 12.233 7.757 1.00 95.12 156 ARG A N 1
ATOM 1295 C CA . ARG A 1 156 ? 4.684 11.743 6.887 1.00 95.12 156 ARG A CA 1
ATOM 1296 C C . ARG A 1 156 ? 5.205 10.354 7.263 1.00 95.12 156 ARG A C 1
ATOM 1298 O O . ARG A 1 156 ? 5.888 9.729 6.466 1.00 95.12 156 ARG A O 1
ATOM 1305 N N . LYS A 1 157 ? 4.847 9.844 8.444 1.00 96.06 157 LYS A N 1
ATOM 1306 C CA . LYS A 1 157 ? 5.136 8.469 8.876 1.00 96.06 157 LYS A CA 1
ATOM 1307 C C . LYS A 1 157 ? 3.988 7.493 8.571 1.00 96.06 157 LYS A C 1
ATOM 1309 O O . LYS A 1 157 ? 4.013 6.356 9.035 1.00 96.06 157 LYS A O 1
ATOM 1314 N N . SER A 1 158 ? 2.952 7.923 7.849 1.00 95.94 158 SER A N 1
ATOM 1315 C CA . SER A 1 158 ? 1.755 7.124 7.562 1.00 95.94 158 SER A CA 1
ATOM 1316 C C . SER A 1 158 ? 1.849 6.347 6.244 1.00 95.94 158 SER A C 1
ATOM 1318 O O . SER A 1 158 ? 2.553 6.748 5.317 1.00 95.94 158 SER A O 1
ATOM 1320 N N . SER A 1 159 ? 1.061 5.275 6.121 1.00 96.19 159 SER A N 1
ATOM 1321 C CA . SER A 1 159 ? 0.907 4.529 4.861 1.00 96.19 159 SER A CA 1
ATOM 1322 C C . SER A 1 159 ? 0.274 5.357 3.740 1.00 96.19 159 SER A C 1
ATOM 1324 O O . SER A 1 159 ? 0.574 5.132 2.570 1.00 96.19 159 SER A O 1
ATOM 1326 N N . LEU A 1 160 ? -0.570 6.341 4.081 1.00 95.88 160 LEU A N 1
ATOM 1327 C CA . LEU A 1 160 ? -1.129 7.297 3.123 1.00 95.88 160 LEU A CA 1
ATOM 1328 C C . LEU A 1 160 ? -0.015 8.118 2.470 1.00 95.88 160 LEU A C 1
ATOM 1330 O O . LEU A 1 160 ? 0.062 8.167 1.246 1.00 95.88 160 LEU A O 1
ATOM 1334 N N . TYR A 1 161 ? 0.874 8.699 3.280 1.00 95.19 161 TYR A N 1
ATOM 1335 C CA . TYR A 1 161 ? 2.014 9.456 2.766 1.00 95.19 161 TYR A CA 1
ATOM 1336 C C . TYR A 1 161 ? 2.977 8.569 1.976 1.00 95.19 161 TYR A C 1
ATOM 1338 O O . TYR A 1 161 ? 3.426 8.950 0.902 1.00 95.19 161 TYR A O 1
ATOM 1346 N N . PHE A 1 162 ? 3.243 7.355 2.460 1.00 95.81 162 PHE A N 1
ATOM 1347 C CA . PHE A 1 162 ? 4.086 6.397 1.748 1.00 95.81 162 PHE A CA 1
ATOM 1348 C C . PHE A 1 162 ? 3.539 6.082 0.342 1.00 95.81 162 PHE A C 1
ATOM 1350 O O . PHE A 1 162 ? 4.272 6.138 -0.648 1.00 95.81 162 PHE A O 1
ATOM 1357 N N . ALA A 1 163 ? 2.230 5.822 0.233 1.00 95.25 163 ALA A N 1
ATOM 1358 C CA . ALA A 1 163 ? 1.554 5.592 -1.044 1.00 95.25 163 ALA A CA 1
ATOM 1359 C C . ALA A 1 163 ? 1.603 6.824 -1.966 1.00 95.25 163 ALA A C 1
ATOM 1361 O O . ALA A 1 163 ? 1.830 6.688 -3.169 1.00 95.25 163 ALA A O 1
ATOM 1362 N N . GLU A 1 164 ? 1.424 8.027 -1.412 1.00 94.69 164 GLU A N 1
ATOM 1363 C CA . GLU A 1 164 ? 1.561 9.287 -2.151 1.00 94.69 164 GLU A CA 1
ATOM 1364 C C . GLU A 1 164 ? 2.966 9.496 -2.703 1.00 94.69 164 GLU A C 1
ATOM 1366 O O . GLU A 1 164 ? 3.113 9.913 -3.853 1.00 94.69 164 GLU A O 1
ATOM 1371 N N . SER A 1 165 ? 3.990 9.218 -1.898 1.00 94.31 165 SER A N 1
ATOM 1372 C CA . SER A 1 165 ? 5.388 9.363 -2.295 1.00 94.31 165 SER A CA 1
ATOM 1373 C C . SER A 1 165 ? 5.750 8.384 -3.410 1.00 94.31 165 SER A C 1
ATOM 1375 O O . SER A 1 165 ? 6.366 8.795 -4.393 1.00 94.31 165 SER A O 1
ATOM 1377 N N . LEU A 1 166 ? 5.284 7.131 -3.337 1.00 92.44 166 LEU A N 1
ATOM 1378 C CA . LEU A 1 166 ? 5.460 6.162 -4.425 1.00 92.44 166 LEU A CA 1
ATOM 1379 C C . LEU A 1 166 ? 4.723 6.593 -5.696 1.00 92.44 166 LEU A C 1
ATOM 1381 O O . LEU A 1 166 ? 5.294 6.547 -6.784 1.00 92.44 166 LEU A O 1
ATOM 1385 N N . HIS A 1 167 ? 3.475 7.055 -5.569 1.00 90.94 167 HIS A N 1
ATOM 1386 C CA . HIS A 1 167 ? 2.719 7.574 -6.708 1.00 90.94 167 HIS A CA 1
ATOM 1387 C C . HIS A 1 167 ? 3.426 8.771 -7.358 1.00 90.94 167 HIS A C 1
ATOM 1389 O O . HIS A 1 167 ? 3.524 8.833 -8.579 1.00 90.94 167 HIS A O 1
ATOM 1395 N N . ARG A 1 168 ? 3.971 9.698 -6.562 1.00 90.06 168 ARG A N 1
ATOM 1396 C CA . ARG A 1 168 ? 4.719 10.854 -7.071 1.00 90.06 168 ARG A CA 1
ATOM 1397 C C . ARG A 1 168 ? 6.018 10.446 -7.760 1.00 90.06 168 ARG A C 1
ATOM 1399 O O . ARG A 1 168 ? 6.317 10.993 -8.815 1.00 90.06 168 ARG A O 1
ATOM 1406 N N . SER A 1 169 ? 6.767 9.512 -7.172 1.00 87.38 169 SER A N 1
ATOM 1407 C CA . SER A 1 169 ? 7.986 8.957 -7.774 1.00 87.38 169 SER A CA 1
ATOM 1408 C C . SER A 1 169 ? 7.684 8.375 -9.158 1.00 87.38 169 SER A C 1
ATOM 1410 O O . SER A 1 169 ? 8.334 8.722 -10.142 1.00 87.38 169 SER A O 1
ATOM 1412 N N . TYR A 1 170 ? 6.599 7.604 -9.256 1.00 82.44 170 TYR A N 1
ATOM 1413 C CA . TYR A 1 170 ? 6.122 7.051 -10.518 1.00 82.44 170 TYR A CA 1
ATOM 1414 C C . TYR A 1 170 ? 5.706 8.130 -11.538 1.00 82.44 170 TYR A C 1
ATOM 1416 O O . TYR A 1 170 ? 6.129 8.097 -12.694 1.00 82.44 170 TYR A O 1
ATOM 1424 N N . GLU A 1 171 ? 4.906 9.118 -11.127 1.00 83.69 171 GLU A N 1
ATOM 1425 C CA . GLU A 1 171 ? 4.488 10.210 -12.017 1.00 83.69 171 GLU A CA 1
ATOM 1426 C C . GLU A 1 171 ? 5.681 11.022 -12.541 1.00 83.69 171 GLU A C 1
ATOM 1428 O O . GLU A 1 171 ? 5.674 11.429 -13.702 1.00 83.69 171 GLU A O 1
ATOM 1433 N N . GLN A 1 172 ? 6.718 11.218 -11.720 1.00 83.19 172 GLN A N 1
ATOM 1434 C CA . GLN A 1 172 ? 7.951 11.887 -12.133 1.00 83.19 172 GLN A CA 1
ATOM 1435 C C . GLN A 1 172 ? 8.691 11.080 -13.209 1.00 83.19 172 GLN A C 1
ATOM 1437 O O . GLN A 1 172 ? 9.007 11.633 -14.261 1.00 83.19 172 GLN A O 1
ATOM 1442 N N . MET A 1 173 ? 8.879 9.770 -13.006 1.00 76.81 173 MET A N 1
ATOM 1443 C CA . MET A 1 173 ? 9.494 8.896 -14.017 1.00 76.81 173 MET A CA 1
ATOM 1444 C C . MET A 1 173 ? 8.738 8.941 -15.350 1.00 76.81 173 MET A C 1
ATOM 1446 O O . MET A 1 173 ? 9.349 9.021 -16.411 1.00 76.81 173 MET A O 1
ATOM 1450 N N . ARG A 1 174 ? 7.401 8.957 -15.308 1.00 75.44 174 ARG A N 1
ATOM 1451 C CA . ARG A 1 174 ? 6.561 9.029 -16.513 1.00 75.44 174 ARG A CA 1
ATOM 1452 C C . ARG A 1 174 ? 6.733 10.340 -17.289 1.00 75.44 174 ARG A C 1
ATOM 1454 O O . ARG A 1 174 ? 6.591 10.350 -18.511 1.00 75.44 174 ARG A O 1
ATOM 1461 N N . VAL A 1 175 ? 6.996 11.448 -16.596 1.00 79.50 175 VAL A N 1
ATOM 1462 C CA . VAL A 1 175 ? 7.306 12.740 -17.232 1.00 79.50 175 VAL A CA 1
ATOM 1463 C C . VAL A 1 175 ? 8.686 12.707 -17.888 1.00 79.50 175 VAL A C 1
ATOM 1465 O O . VAL A 1 175 ? 8.841 13.248 -18.984 1.00 79.50 175 VAL A O 1
ATOM 1468 N N . ASP A 1 176 ? 9.658 12.068 -17.240 1.00 77.88 176 ASP A N 1
ATOM 1469 C CA . ASP A 1 176 ? 11.042 12.004 -17.712 1.00 77.88 176 ASP A CA 1
ATOM 1470 C C . ASP A 1 176 ? 11.218 11.015 -18.885 1.00 77.88 176 ASP A C 1
ATOM 1472 O O . ASP A 1 176 ? 12.012 11.271 -19.793 1.00 77.88 176 ASP A O 1
ATOM 1476 N N . GLU A 1 177 ? 10.419 9.941 -18.937 1.00 74.62 177 GLU A N 1
ATOM 1477 C CA . GLU A 1 177 ? 10.440 8.915 -19.993 1.00 74.62 177 GLU A CA 1
ATOM 1478 C C . GLU A 1 177 ? 9.044 8.651 -20.603 1.00 74.62 177 GLU A C 1
ATOM 1480 O O . GLU A 1 177 ? 8.459 7.583 -20.426 1.00 74.62 177 GLU A O 1
ATOM 1485 N N . PRO A 1 178 ? 8.477 9.585 -21.385 1.00 65.06 178 PRO A N 1
ATOM 1486 C CA . PRO A 1 178 ? 7.092 9.490 -21.864 1.00 65.06 178 PRO A CA 1
ATOM 1487 C C . PRO A 1 178 ? 6.840 8.382 -22.904 1.00 65.06 178 PRO A C 1
ATOM 1489 O O . PRO A 1 178 ? 5.686 8.056 -23.180 1.00 65.06 178 PRO A O 1
ATOM 1492 N N . GLU A 1 179 ? 7.893 7.818 -23.508 1.00 62.69 179 GLU A N 1
ATOM 1493 C CA . GLU A 1 179 ? 7.806 6.696 -24.462 1.00 62.69 179 GLU A CA 1
ATOM 1494 C C . GLU A 1 179 ? 7.842 5.318 -23.779 1.00 62.69 179 GLU A C 1
ATOM 1496 O O . GLU A 1 179 ? 7.641 4.293 -24.438 1.00 62.69 179 GLU A O 1
ATOM 1501 N N . ALA A 1 180 ? 8.066 5.280 -22.463 1.00 62.38 180 ALA A N 1
ATOM 1502 C CA . ALA A 1 180 ? 7.956 4.071 -21.669 1.00 62.38 180 ALA A CA 1
ATOM 1503 C C . ALA A 1 180 ? 6.537 3.485 -21.781 1.00 62.38 180 ALA A C 1
ATOM 1505 O O . ALA A 1 180 ? 5.544 4.111 -21.415 1.00 62.38 180 ALA A O 1
ATOM 1506 N N . LEU A 1 181 ? 6.432 2.237 -22.249 1.00 55.34 181 LEU A N 1
ATOM 1507 C CA . LEU A 1 181 ? 5.170 1.479 -22.296 1.00 55.34 181 LEU A CA 1
ATOM 1508 C C . LEU A 1 181 ? 4.680 1.038 -20.899 1.00 55.34 181 LEU A C 1
ATOM 1510 O O . LEU A 1 181 ? 3.659 0.357 -20.794 1.00 55.34 181 LEU A O 1
ATOM 1514 N N . PHE A 1 182 ? 5.410 1.396 -19.840 1.00 59.94 182 PHE A N 1
ATOM 1515 C CA . PHE A 1 182 ? 5.172 0.991 -18.459 1.00 59.94 182 PHE A CA 1
ATOM 1516 C C . PHE A 1 182 ? 4.088 1.877 -17.835 1.00 59.94 182 PHE A C 1
ATOM 1518 O O . PHE A 1 182 ? 4.293 3.073 -17.629 1.00 59.94 182 PHE A O 1
ATOM 1525 N N . ASN A 1 183 ? 2.920 1.301 -17.526 1.00 61.41 183 ASN A N 1
ATOM 1526 C CA . ASN A 1 183 ? 1.849 2.034 -16.838 1.00 61.41 183 ASN A CA 1
ATOM 1527 C C . ASN A 1 183 ? 1.360 1.361 -15.541 1.00 61.41 183 ASN A C 1
ATOM 1529 O O . ASN A 1 183 ? 0.145 1.213 -15.351 1.00 61.41 183 ASN A O 1
ATOM 1533 N N . PRO A 1 184 ? 2.261 0.905 -14.645 1.00 69.81 184 PRO A N 1
ATOM 1534 C CA . PRO A 1 184 ? 1.834 0.366 -13.370 1.00 69.81 184 PRO A CA 1
ATOM 1535 C C . PRO A 1 184 ? 1.216 1.476 -12.534 1.00 69.81 184 PRO A C 1
ATOM 1537 O O . PRO A 1 184 ? 1.696 2.603 -12.460 1.00 69.81 184 PRO A O 1
ATOM 1540 N N . SER A 1 185 ? 0.105 1.148 -11.895 1.00 80.19 185 SER A N 1
ATOM 1541 C CA . SER A 1 185 ? -0.566 2.070 -10.990 1.00 80.19 185 SER A CA 1
ATOM 1542 C C . SER A 1 185 ? -0.257 1.694 -9.551 1.00 80.19 185 SER A C 1
ATOM 1544 O O . SER A 1 185 ? -0.416 0.530 -9.179 1.00 80.19 185 SER A O 1
ATOM 1546 N N . ILE A 1 186 ? 0.131 2.684 -8.747 1.00 88.50 186 ILE A N 1
ATOM 1547 C CA . ILE A 1 186 ? 0.296 2.534 -7.300 1.00 88.50 186 ILE A CA 1
ATOM 1548 C C . ILE A 1 186 ? -1.028 2.852 -6.619 1.00 88.50 186 ILE A C 1
ATOM 1550 O O . ILE A 1 186 ? -1.605 3.929 -6.793 1.00 88.50 186 ILE A O 1
ATOM 1554 N N . TYR A 1 187 ? -1.500 1.908 -5.817 1.00 92.44 187 TYR A N 1
ATOM 1555 C CA . TYR A 1 187 ? -2.728 2.032 -5.058 1.00 92.44 187 TYR A CA 1
ATOM 1556 C C . TYR A 1 187 ? -2.531 1.627 -3.598 1.00 92.44 187 TYR A C 1
ATOM 1558 O O . TYR A 1 187 ? -1.615 0.885 -3.263 1.00 92.44 187 TYR A O 1
ATOM 1566 N N . LEU A 1 188 ? -3.438 2.077 -2.733 1.00 95.31 188 LEU A N 1
ATOM 1567 C CA . LEU A 1 188 ? -3.506 1.674 -1.332 1.00 95.31 188 LEU A CA 1
ATOM 1568 C C . LEU A 1 188 ? -4.832 0.953 -1.079 1.00 95.31 188 LEU A C 1
ATOM 1570 O O . LEU A 1 188 ? -5.890 1.413 -1.518 1.00 95.31 188 LEU A O 1
ATOM 1574 N N . LEU A 1 189 ? -4.776 -0.169 -0.372 1.00 95.81 189 LEU A N 1
ATOM 1575 C CA . LEU A 1 189 ? -5.910 -0.928 0.132 1.00 95.81 189 LEU A CA 1
ATOM 1576 C C . LEU A 1 189 ? -5.956 -0.790 1.653 1.00 95.81 189 LEU A C 1
ATOM 1578 O O . LEU A 1 189 ? -5.004 -1.147 2.341 1.00 95.81 189 LEU A O 1
ATOM 1582 N N . GLY A 1 190 ? -7.088 -0.314 2.159 1.00 95.06 190 GLY A N 1
ATOM 1583 C CA . GLY A 1 190 ? -7.492 -0.505 3.549 1.00 95.06 190 GLY A CA 1
ATOM 1584 C C . GLY A 1 190 ? -8.564 -1.589 3.618 1.00 95.06 190 GLY A C 1
ATOM 1585 O O . GLY A 1 190 ? -8.872 -2.238 2.611 1.00 95.06 190 GLY A O 1
ATOM 1586 N N . TRP A 1 191 ? -9.185 -1.774 4.779 1.00 94.25 191 TRP A N 1
ATOM 1587 C CA . TRP A 1 191 ? -10.175 -2.837 4.959 1.00 94.25 191 TRP A CA 1
ATOM 1588 C C . TRP A 1 191 ? -11.467 -2.400 5.652 1.00 94.25 191 TRP A C 1
ATOM 1590 O O . TRP A 1 191 ? -11.532 -1.387 6.350 1.00 94.25 191 TRP A O 1
ATOM 1600 N N . ASP A 1 192 ? -12.506 -3.208 5.456 1.00 89.75 192 ASP A N 1
ATOM 1601 C CA . ASP A 1 192 ? -13.769 -3.165 6.195 1.00 89.75 192 ASP A CA 1
ATOM 1602 C C . ASP A 1 192 ? -14.224 -4.588 6.535 1.00 89.75 192 ASP A C 1
ATOM 1604 O O . ASP A 1 192 ? -13.766 -5.568 5.927 1.00 89.75 192 ASP A O 1
ATOM 1608 N N . LYS A 1 193 ? -15.088 -4.702 7.546 1.00 78.38 193 LYS A N 1
ATOM 1609 C CA . LYS A 1 193 ? -15.692 -5.978 7.923 1.00 78.38 193 LYS A CA 1
ATOM 1610 C C . LYS A 1 193 ? -16.657 -6.424 6.831 1.00 78.38 193 LYS A C 1
ATOM 1612 O O . LYS A 1 193 ? -17.360 -5.604 6.240 1.00 78.38 193 LYS A O 1
ATOM 1617 N N . TYR A 1 194 ? -16.652 -7.726 6.568 1.00 58.16 194 TYR A N 1
ATOM 1618 C CA . TYR A 1 194 ? -17.671 -8.369 5.749 1.00 58.16 194 TYR A CA 1
ATOM 1619 C C . TYR A 1 194 ? -18.995 -8.491 6.510 1.00 58.16 194 TYR A C 1
ATOM 1621 O O . TYR A 1 194 ? -18.944 -8.777 7.731 1.00 58.16 194 TYR A O 1
#

Radius of gyration: 18.43 Å; chains: 1; bounding box: 40×47×66 Å

Sequence (194 aa):
MNVPQWDKKYVHEPMMGYYLSEGALSYFTVRPQIDLFLLRPDSTDFTIHCIDDALCHDFAHIGFEYQSEWGPQLYEEDHNRGECLAFDQIACLSSNATWPCIWLVDYNLKRNSNAPPYNRGGFYAGDRRLMRVDFLDE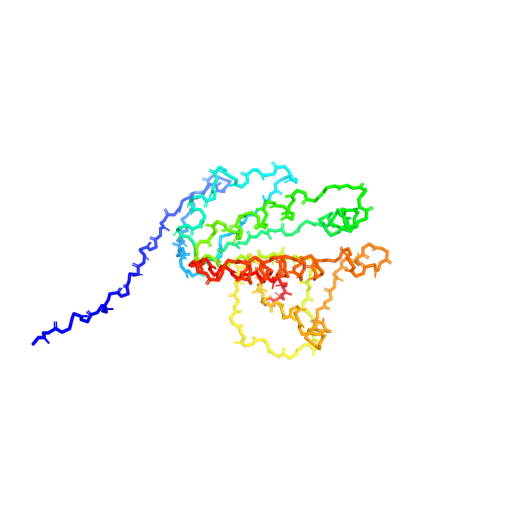DSRKYWEYIEPVPDGEYRKSSLYFAESLHRSYEQMRVDEPEALFNPSIYLLGWDKY

Foldseek 3Di:
DDDDDPPDPPQDDWDWDWDADPHDTDIDTHRQAPAEAEDEDPDLPDQCVVCLVVNQPRHQHYEYEDDLCQLVQVVCVVVVNHHRSVLVRVLVSLLVRQHHAYEYEYAQKEFAPPDDDDPPAFHDDPQKTKDWQPLVDPVSCVRIDGNDARVVNDPSSDPSVSLVVSQVSSVVVCVVCVVDSRDHHRTYIYIYGD